Protein AF-A0A3M2DJB7-F1 (afdb_monomer_lite)

Secondary structure (DSSP, 8-state):
---------SSSGGGS-EEEEEEEEPPPPGGG--EEEEEEEE-GGGGGGHHHHHHHHHHHHHHHS--SEEEEGGGTTTS--SEEEEEEEEEEEEE-SSSS-EEEEEEEEEEEEEEETTT--EEEEEEEEEE--SS--TT--HHHHHHHHHHHHHHHHHHHTTTTSPP-PPP----PPP-S--S-TTHHHHHHHHHHHHHHHHHHHHHTT-HHHHHHHHHHHHHH---HHHHHHHHHHHHHTT-HHHHHHHHHHHHHS---HHHHHHHHHHHHHHHHHHHT-

pLDDT: mean 87.19, std 15.45, range [39.84, 98.69]

Sequence (281 aa):
MRHAMAAVAAAAAACQPSATVTQQSPIANLQTYRVALVRATAGADAQGWTAPLEAVVADRVARVCRFDAVLPAAQAGEAQADLIVDLSIQRLARGGDGVLQNPNKAVMDVLLVLSDGAGDDLVGQAWIRGESPAVFVAGAVPEEIAAGAVADSVARLLAASGCGLARVDPPPAEEEPPGGGTGAEDADSDAVARAEQLNDEGKRLFRAGDLEGAATAFAGAVAIVADPRYYFNLCFAYEALERYDDALAQCRAALDHNPSDRLRAKTQTRIDIIERKRAGK

Radius of gyration: 21.5 Å; chains: 1; bounding box: 53×48×86 Å

Structure (mmCIF, N/CA/C/O backbone):
data_AF-A0A3M2DJB7-F1
#
_entry.id   AF-A0A3M2DJB7-F1
#
loop_
_atom_site.group_PDB
_atom_site.id
_atom_site.type_symbol
_atom_site.label_atom_id
_atom_site.label_alt_id
_atom_site.label_comp_id
_atom_site.label_asym_id
_atom_site.label_entity_id
_atom_site.label_seq_id
_atom_site.pdbx_PDB_ins_code
_atom_site.Cartn_x
_atom_site.Cartn_y
_atom_site.Cartn_z
_atom_site.occupancy
_atom_site.B_iso_or_equiv
_atom_site.auth_seq_id
_atom_site.auth_comp_id
_atom_site.auth_asym_id
_atom_site.auth_atom_id
_atom_site.pdbx_PDB_model_num
ATOM 1 N N . MET A 1 1 ? -11.704 -28.082 52.543 1.00 45.59 1 MET A N 1
ATOM 2 C CA . MET A 1 1 ? -11.484 -26.657 52.202 1.00 45.59 1 MET A CA 1
ATOM 3 C C . MET A 1 1 ? -10.492 -26.591 51.053 1.00 45.59 1 MET A C 1
ATOM 5 O O . MET A 1 1 ? -9.507 -27.309 51.128 1.00 45.59 1 MET A O 1
ATOM 9 N N . ARG A 1 2 ? -10.739 -25.712 50.070 1.00 45.66 2 ARG A N 1
ATOM 10 C CA . ARG A 1 2 ? -9.996 -25.487 48.808 1.00 45.66 2 ARG A CA 1
ATOM 11 C C . ARG A 1 2 ? -10.448 -26.343 47.624 1.00 45.66 2 ARG A C 1
ATOM 13 O O . ARG A 1 2 ? -9.858 -27.374 47.372 1.00 45.66 2 ARG A O 1
ATOM 20 N N . HIS A 1 3 ? -11.452 -25.850 46.900 1.00 40.12 3 HIS A N 1
ATOM 21 C CA . HIS A 1 3 ? -11.513 -25.834 45.431 1.00 40.12 3 HIS A CA 1
ATOM 22 C C . HIS A 1 3 ? -12.670 -24.914 45.021 1.00 40.12 3 HIS A C 1
ATOM 24 O O . HIS A 1 3 ? -13.818 -25.281 45.232 1.00 40.12 3 HIS A O 1
ATOM 30 N N . ALA A 1 4 ? -12.358 -23.718 44.510 1.00 43.84 4 ALA A N 1
ATOM 31 C CA . ALA A 1 4 ? -13.198 -22.928 43.597 1.00 43.84 4 ALA A CA 1
ATOM 32 C C . ALA A 1 4 ? -12.545 -21.556 43.361 1.00 43.84 4 ALA A C 1
ATOM 34 O O . ALA A 1 4 ? -12.838 -20.594 44.060 1.00 43.84 4 ALA A O 1
ATOM 35 N N . MET A 1 5 ? -11.647 -21.468 42.382 1.00 46.81 5 MET A N 1
ATOM 36 C CA . MET A 1 5 ? -11.386 -20.220 41.662 1.00 46.81 5 MET A CA 1
ATOM 37 C C . MET A 1 5 ? -10.937 -20.591 40.253 1.00 46.81 5 MET A C 1
ATOM 39 O O . MET A 1 5 ? -9.770 -20.882 40.016 1.00 46.81 5 MET A O 1
ATOM 43 N N . ALA A 1 6 ? -11.890 -20.624 39.330 1.00 48.75 6 ALA A N 1
ATOM 44 C CA . ALA A 1 6 ? -11.626 -20.527 37.906 1.00 48.75 6 ALA A CA 1
ATOM 45 C C . ALA A 1 6 ? -12.866 -19.948 37.217 1.00 48.75 6 ALA A C 1
ATOM 47 O O . ALA A 1 6 ? -13.988 -20.285 37.585 1.00 48.75 6 ALA A O 1
ATOM 48 N N . ALA A 1 7 ? -12.604 -19.129 36.198 1.00 47.97 7 ALA A N 1
ATOM 49 C CA . ALA A 1 7 ? -13.529 -18.574 35.210 1.00 47.97 7 ALA A CA 1
ATOM 50 C C . ALA A 1 7 ? -14.281 -17.277 35.569 1.00 47.97 7 ALA A C 1
ATOM 52 O O . ALA A 1 7 ? -15.481 -17.302 35.802 1.00 47.97 7 ALA A O 1
ATOM 53 N N . VAL A 1 8 ? -13.594 -16.131 35.441 1.00 44.31 8 VAL A N 1
ATOM 54 C CA . VAL A 1 8 ? -14.156 -14.917 34.805 1.00 44.31 8 VAL A CA 1
ATOM 55 C C . VAL A 1 8 ? -13.018 -14.160 34.098 1.00 44.31 8 VAL A C 1
ATOM 57 O O . VAL A 1 8 ? -12.365 -13.321 34.707 1.00 44.31 8 VAL A O 1
ATOM 60 N N . ALA A 1 9 ? -12.730 -14.467 32.829 1.00 44.38 9 ALA A N 1
ATOM 61 C CA . ALA A 1 9 ? -11.781 -13.681 32.020 1.00 44.38 9 ALA A CA 1
ATOM 62 C C . ALA A 1 9 ? -12.001 -13.867 30.504 1.00 44.38 9 ALA A C 1
ATOM 64 O O . ALA A 1 9 ? -11.077 -14.235 29.788 1.00 44.38 9 ALA A O 1
ATOM 65 N N . ALA A 1 10 ? -13.225 -13.663 29.998 1.00 42.53 10 ALA A N 1
ATOM 66 C CA . ALA A 1 10 ? -13.497 -13.822 28.558 1.00 42.53 10 ALA A CA 1
ATOM 67 C C . ALA A 1 10 ? -14.468 -12.796 27.933 1.00 42.53 10 ALA A C 1
ATOM 69 O O . ALA A 1 10 ? -14.932 -13.013 26.822 1.00 42.53 10 ALA A O 1
ATOM 70 N N . ALA A 1 11 ? -14.768 -11.666 28.590 1.00 44.69 11 ALA A N 1
ATOM 71 C CA . ALA A 1 11 ? -15.736 -10.684 28.062 1.00 44.69 11 ALA A CA 1
ATOM 72 C C . ALA A 1 11 ? -15.146 -9.311 27.666 1.00 44.69 11 ALA A C 1
ATOM 74 O O . ALA A 1 11 ? -15.881 -8.455 27.187 1.00 44.69 11 ALA A O 1
ATOM 75 N N . ALA A 1 12 ? -13.839 -9.072 27.832 1.00 49.12 12 ALA A N 1
ATOM 76 C CA . ALA A 1 12 ? -13.245 -7.742 27.615 1.00 49.12 12 ALA A CA 1
ATOM 77 C C . ALA A 1 12 ? -12.748 -7.471 26.176 1.00 49.12 12 ALA A C 1
ATOM 79 O O . ALA A 1 12 ? -12.436 -6.330 25.847 1.00 49.12 12 ALA A O 1
ATOM 80 N N . ALA A 1 13 ? -12.684 -8.487 25.308 1.00 52.47 13 ALA A N 1
ATOM 81 C CA . ALA A 1 13 ? -12.094 -8.349 23.971 1.00 52.47 13 ALA A CA 1
ATOM 82 C C . ALA A 1 13 ? -12.990 -7.611 22.951 1.00 52.47 13 ALA A C 1
ATOM 84 O O . ALA A 1 13 ? -12.491 -7.140 21.938 1.00 52.47 13 ALA A O 1
ATOM 85 N N . ALA A 1 14 ? -14.294 -7.466 23.213 1.00 53.44 14 ALA A N 1
ATOM 86 C CA . ALA A 1 14 ? -15.238 -6.847 22.273 1.00 53.44 14 ALA A CA 1
ATOM 87 C C . ALA A 1 14 ? -15.323 -5.306 22.366 1.00 53.44 14 ALA A C 1
ATOM 89 O O . ALA A 1 14 ? -16.088 -4.689 21.626 1.00 53.44 14 ALA A O 1
ATOM 90 N N . CYS A 1 15 ? -14.574 -4.677 23.279 1.00 64.81 15 CYS A N 1
ATOM 91 C CA . CYS A 1 15 ? -14.738 -3.254 23.607 1.00 64.81 15 CYS A CA 1
ATOM 92 C C . CYS A 1 15 ? -13.617 -2.340 23.102 1.00 64.81 15 CYS A C 1
ATOM 94 O O . CYS A 1 15 ? -13.698 -1.131 23.314 1.00 64.81 15 CYS A O 1
ATOM 96 N N . GLN A 1 16 ? -12.569 -2.877 22.477 1.00 76.81 16 GLN A N 1
ATOM 97 C CA . GLN A 1 16 ? -11.442 -2.063 22.028 1.00 76.81 16 GLN A CA 1
ATOM 98 C C . GLN A 1 16 ? -11.509 -1.812 20.523 1.00 76.81 16 GLN A C 1
ATOM 100 O O . GLN A 1 16 ? -11.910 -2.711 19.780 1.00 76.81 16 GLN A O 1
ATOM 105 N N . PRO A 1 17 ? -11.122 -0.606 20.065 1.00 82.62 17 PRO A N 1
ATOM 106 C CA . PRO A 1 17 ? -10.858 -0.407 18.654 1.00 82.62 17 PRO A CA 1
ATOM 107 C C . PRO A 1 17 ? -9.825 -1.428 18.210 1.00 82.62 17 PRO A C 1
ATOM 109 O O . PRO A 1 17 ? -8.852 -1.705 18.917 1.00 82.62 17 PRO A O 1
ATOM 112 N N . SER A 1 18 ? -10.064 -2.012 17.052 1.00 88.38 18 SER A N 1
ATOM 113 C CA . SER A 1 18 ? -9.190 -3.040 16.522 1.00 88.38 18 SER A CA 1
ATOM 114 C C . SER A 1 18 ? -8.892 -2.734 15.076 1.00 88.38 18 SER A C 1
ATOM 116 O O . SER A 1 18 ? -9.659 -2.064 14.388 1.00 88.38 18 SER A O 1
ATOM 118 N N . ALA A 1 19 ? -7.745 -3.208 14.626 1.00 88.25 19 ALA A N 1
ATOM 119 C CA . ALA A 1 19 ? -7.449 -3.228 13.219 1.00 88.25 19 ALA A CA 1
ATOM 120 C C . ALA A 1 19 ? -6.826 -4.569 12.870 1.00 88.25 19 ALA A C 1
ATOM 122 O O . ALA A 1 19 ? -6.052 -5.137 13.645 1.00 88.25 19 ALA A O 1
ATOM 123 N N . THR A 1 20 ? -7.208 -5.080 11.710 1.00 92.00 20 THR A N 1
ATOM 124 C CA . THR A 1 20 ? -6.733 -6.352 11.179 1.00 92.00 20 THR A CA 1
ATOM 125 C C . THR A 1 20 ? -6.021 -6.097 9.864 1.00 92.00 20 THR A C 1
ATOM 127 O O . THR A 1 20 ? -6.484 -5.312 9.038 1.00 92.00 20 THR A O 1
ATOM 130 N N . VAL A 1 21 ? -4.866 -6.736 9.693 1.00 91.19 21 VAL A N 1
ATOM 131 C CA . VAL A 1 21 ? -4.118 -6.722 8.436 1.00 91.19 21 VAL A CA 1
ATOM 132 C C . VAL A 1 21 ? -4.448 -8.025 7.726 1.00 91.19 21 VAL A C 1
ATOM 134 O O . VAL A 1 21 ? -4.076 -9.093 8.208 1.00 91.19 21 VAL A O 1
ATOM 137 N N . THR A 1 22 ? -5.212 -7.953 6.640 1.00 83.81 22 THR A N 1
ATOM 138 C CA . THR A 1 22 ? -5.754 -9.145 5.963 1.00 83.81 22 THR A CA 1
ATOM 139 C C . THR A 1 22 ? -4.832 -9.664 4.869 1.00 83.81 22 THR A C 1
ATOM 141 O O . THR A 1 22 ? -4.761 -10.866 4.639 1.00 83.81 22 THR A O 1
ATOM 144 N N . GLN A 1 23 ? -4.075 -8.775 4.233 1.00 78.50 23 GLN A N 1
ATOM 145 C CA . GLN A 1 23 ? -3.100 -9.115 3.207 1.00 78.50 23 GLN A CA 1
ATOM 146 C C . GLN A 1 23 ? -1.925 -8.160 3.343 1.00 78.50 23 GLN A C 1
ATOM 148 O O . GLN A 1 23 ? -2.104 -6.949 3.376 1.00 78.50 23 GLN A O 1
ATOM 153 N N . GLN A 1 24 ? -0.716 -8.702 3.432 1.00 83.62 24 GLN A N 1
ATOM 154 C CA . GLN A 1 24 ? 0.503 -7.910 3.497 1.00 83.62 24 GLN A CA 1
ATOM 155 C C . GLN A 1 24 ? 1.504 -8.458 2.484 1.00 83.62 24 GLN A C 1
ATOM 157 O O . GLN A 1 24 ? 1.812 -9.654 2.443 1.00 83.62 24 GLN A O 1
ATOM 162 N N . SER A 1 25 ? 2.023 -7.568 1.653 1.00 78.12 25 SE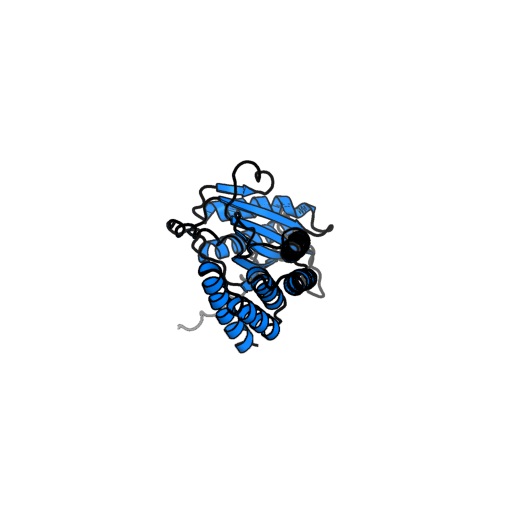R A N 1
ATOM 163 C CA . SER A 1 25 ? 3.271 -7.791 0.940 1.00 78.12 25 SER A CA 1
ATOM 164 C C . SER A 1 25 ? 4.398 -7.260 1.827 1.00 78.12 25 SER A C 1
ATOM 166 O O . SER A 1 25 ? 4.255 -6.177 2.395 1.00 78.12 25 SER A O 1
ATOM 168 N N . PRO A 1 26 ? 5.515 -7.992 1.979 1.00 73.56 26 PRO A N 1
ATOM 169 C CA . PRO A 1 26 ? 6.686 -7.496 2.683 1.00 73.56 26 PRO A CA 1
ATOM 170 C C . PRO A 1 26 ? 7.056 -6.102 2.215 1.00 73.56 26 PRO A C 1
ATOM 172 O O . PRO A 1 26 ? 7.083 -5.824 1.012 1.00 73.56 26 PRO A O 1
ATOM 175 N N . ILE A 1 27 ? 7.265 -5.259 3.213 1.00 76.94 27 ILE A N 1
ATOM 176 C CA . ILE A 1 27 ? 7.658 -3.872 3.084 1.00 76.94 27 ILE A CA 1
ATOM 177 C C . ILE A 1 27 ? 9.187 -3.864 3.071 1.00 76.94 27 ILE A C 1
ATOM 179 O O . ILE A 1 27 ? 9.815 -4.582 3.853 1.00 76.94 27 ILE A O 1
ATOM 183 N N . ALA A 1 28 ? 9.780 -3.103 2.152 1.00 76.44 28 ALA A N 1
ATOM 184 C CA . ALA A 1 28 ? 11.228 -2.938 2.088 1.00 76.44 28 ALA A CA 1
ATOM 185 C C . ALA A 1 28 ? 11.810 -2.435 3.423 1.00 76.44 28 ALA A C 1
ATOM 187 O O . ALA A 1 28 ? 11.109 -1.840 4.240 1.00 76.44 28 ALA A O 1
ATOM 188 N N . ASN A 1 29 ? 13.110 -2.655 3.637 1.00 84.25 29 ASN A N 1
ATOM 189 C CA . ASN A 1 29 ? 13.800 -2.096 4.796 1.00 84.25 29 ASN A CA 1
ATOM 190 C C . ASN A 1 29 ? 13.691 -0.564 4.776 1.00 84.25 29 ASN A C 1
ATOM 192 O O . ASN A 1 29 ? 14.186 0.081 3.855 1.00 84.25 29 ASN A O 1
ATOM 196 N N . LEU A 1 30 ? 13.061 0.009 5.802 1.00 90.94 30 LEU A N 1
ATOM 197 C CA . LEU A 1 30 ? 12.794 1.441 5.868 1.00 90.94 30 LEU A CA 1
ATOM 198 C C . LEU A 1 30 ? 13.945 2.260 6.481 1.00 90.94 30 LEU A C 1
ATOM 200 O O . LEU A 1 30 ? 13.840 3.480 6.567 1.00 90.94 30 LEU A O 1
ATOM 204 N N . GLN A 1 31 ? 15.048 1.624 6.897 1.00 90.12 31 GLN A N 1
ATOM 205 C CA . GLN A 1 31 ? 16.194 2.291 7.541 1.00 90.12 31 GLN A CA 1
ATOM 206 C C . GLN A 1 31 ? 16.958 3.265 6.633 1.00 90.12 31 GLN A C 1
ATOM 208 O O . GLN A 1 31 ? 17.719 4.086 7.146 1.00 90.12 31 GLN A O 1
ATOM 213 N N . THR A 1 32 ? 16.796 3.155 5.314 1.00 89.19 32 THR A N 1
ATOM 214 C CA . THR A 1 32 ? 17.488 3.989 4.318 1.00 89.19 32 THR A CA 1
ATOM 215 C C . THR A 1 32 ? 16.705 5.244 3.936 1.00 89.19 32 THR A C 1
ATOM 217 O O . THR A 1 32 ? 17.245 6.101 3.245 1.00 89.19 32 THR A O 1
ATOM 220 N N . TYR A 1 33 ? 15.444 5.353 4.363 1.00 92.44 33 TYR A N 1
ATOM 221 C CA . TYR A 1 33 ? 14.564 6.476 4.043 1.00 92.44 33 TYR A CA 1
ATOM 222 C C . TYR A 1 33 ? 14.627 7.549 5.128 1.00 92.44 33 TYR A C 1
ATOM 224 O O . TYR A 1 33 ? 14.803 7.256 6.316 1.00 92.44 33 TYR A O 1
ATOM 232 N N . ARG A 1 34 ? 14.477 8.808 4.724 1.00 93.31 34 ARG A N 1
ATOM 233 C CA . ARG A 1 34 ? 14.655 9.978 5.584 1.00 93.31 34 ARG A CA 1
ATOM 234 C C . ARG A 1 34 ? 13.391 10.803 5.714 1.00 93.31 34 ARG A C 1
ATOM 236 O O . ARG A 1 34 ? 13.128 11.287 6.810 1.00 93.31 34 ARG A O 1
ATOM 243 N N . VAL A 1 35 ? 12.633 10.982 4.641 1.00 95.38 35 VAL A N 1
ATOM 244 C CA . VAL A 1 35 ? 11.462 11.860 4.608 1.00 95.38 35 VAL A CA 1
ATOM 245 C C .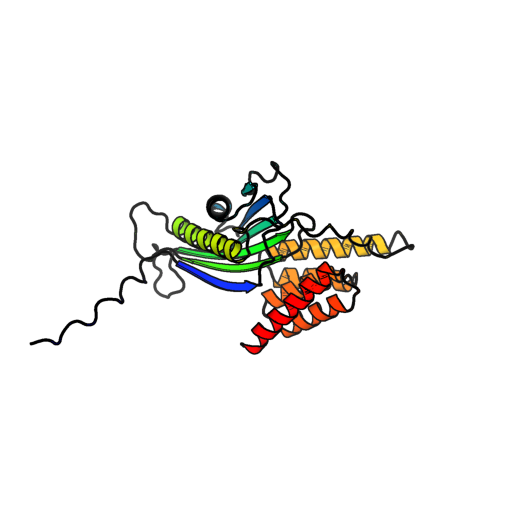 VAL A 1 35 ? 10.284 11.083 4.046 1.00 95.38 35 VAL A C 1
ATOM 247 O O . VAL A 1 35 ? 10.266 10.720 2.872 1.00 95.38 35 VAL A O 1
ATOM 250 N N . ALA A 1 36 ? 9.281 10.853 4.891 1.00 96.81 36 ALA A N 1
ATOM 251 C CA . ALA A 1 36 ? 8.064 10.159 4.497 1.00 96.81 36 ALA A CA 1
ATOM 252 C C . ALA A 1 36 ? 6.947 11.159 4.174 1.00 96.81 36 ALA A C 1
ATOM 254 O O . ALA A 1 36 ? 6.641 12.020 4.996 1.00 96.81 36 ALA A O 1
ATOM 255 N N . LEU A 1 37 ? 6.300 11.017 3.018 1.00 97.12 37 LEU A N 1
ATOM 256 C CA . LEU A 1 37 ? 5.080 11.741 2.664 1.00 97.12 37 LEU A CA 1
ATOM 257 C C . LEU A 1 37 ? 3.870 10.823 2.824 1.00 97.12 37 LEU A C 1
ATOM 259 O O . LEU A 1 37 ? 3.789 9.791 2.166 1.00 97.12 37 LEU A O 1
ATOM 263 N N . VAL A 1 38 ? 2.917 11.212 3.663 1.00 97.69 38 VAL A N 1
ATOM 264 C CA . VAL A 1 38 ? 1.650 10.507 3.867 1.00 97.69 38 VAL A CA 1
ATOM 265 C C . VAL A 1 38 ? 0.561 11.182 3.047 1.00 97.69 38 VAL A C 1
ATOM 267 O O . VAL A 1 38 ? 0.301 12.373 3.221 1.00 97.69 38 VAL A O 1
ATOM 270 N N . ARG A 1 39 ? -0.100 10.415 2.180 1.00 96.94 39 ARG A N 1
ATOM 271 C CA . ARG A 1 39 ? -1.229 10.883 1.368 1.00 96.94 39 ARG A CA 1
ATOM 272 C C . ARG A 1 39 ? -2.391 9.915 1.482 1.00 96.94 39 ARG A C 1
ATOM 274 O O . ARG A 1 39 ? -2.180 8.710 1.596 1.00 96.94 39 ARG A O 1
ATOM 281 N N . ALA A 1 40 ? -3.609 10.430 1.409 1.00 96.88 40 ALA A N 1
ATOM 282 C CA . ALA A 1 40 ? -4.812 9.630 1.368 1.00 96.88 40 ALA A CA 1
ATOM 283 C C . ALA A 1 40 ? -5.697 9.987 0.174 1.00 96.88 40 ALA A C 1
ATOM 285 O O . ALA A 1 40 ? -5.880 11.145 -0.195 1.00 96.88 40 ALA A O 1
ATOM 286 N N . THR A 1 41 ? -6.305 8.960 -0.402 1.00 95.75 41 THR A N 1
ATOM 287 C CA . THR A 1 41 ? -7.324 9.058 -1.445 1.00 95.75 41 THR A CA 1
ATOM 288 C C . THR A 1 41 ? -8.562 8.294 -1.005 1.00 95.75 41 THR A C 1
ATOM 290 O O . THR A 1 41 ? -8.491 7.400 -0.161 1.00 95.75 41 THR A O 1
ATOM 293 N N . ALA A 1 42 ? -9.716 8.665 -1.544 1.00 95.00 42 ALA A N 1
ATOM 294 C CA . ALA A 1 42 ? -10.980 8.032 -1.215 1.00 95.00 42 ALA A CA 1
ATOM 295 C C . ALA A 1 42 ? -11.961 8.157 -2.383 1.00 95.00 42 ALA A C 1
ATOM 297 O O . ALA A 1 42 ? -11.848 9.063 -3.209 1.00 95.00 42 ALA A O 1
ATOM 298 N N . GLY A 1 43 ? -12.951 7.265 -2.421 1.00 88.69 43 GLY A N 1
ATOM 299 C CA . GLY A 1 43 ? -14.160 7.487 -3.212 1.00 88.69 43 GLY A CA 1
ATOM 300 C C . GLY A 1 43 ? -15.011 8.630 -2.642 1.00 88.69 43 GLY A C 1
ATOM 301 O O . GLY A 1 43 ? -14.796 9.085 -1.516 1.00 88.69 43 GLY A O 1
ATOM 302 N N . ALA A 1 44 ? -16.020 9.064 -3.403 1.00 86.44 44 ALA A N 1
ATOM 303 C CA . ALA A 1 44 ? -16.863 10.216 -3.060 1.00 86.44 44 ALA A CA 1
ATOM 304 C C . ALA A 1 44 ? -17.450 10.151 -1.635 1.00 86.44 44 ALA A C 1
ATOM 306 O O . ALA A 1 44 ? -17.428 11.150 -0.916 1.00 86.44 44 ALA A O 1
ATOM 307 N N . ASP A 1 45 ? -17.889 8.969 -1.197 1.00 86.44 45 ASP A N 1
ATOM 308 C CA . ASP A 1 45 ? -18.543 8.767 0.103 1.00 86.44 45 ASP A CA 1
ATOM 309 C C . ASP A 1 45 ? -17.588 8.876 1.306 1.00 86.44 45 ASP A C 1
ATOM 311 O O . ASP A 1 45 ? -18.028 9.069 2.440 1.00 86.44 45 ASP A O 1
ATOM 315 N N . ALA A 1 46 ? -16.276 8.784 1.075 1.00 93.56 46 ALA A N 1
ATOM 316 C CA . ALA A 1 46 ? -15.245 8.857 2.109 1.00 93.56 46 ALA A CA 1
ATOM 317 C C . ALA A 1 46 ? -14.283 10.043 1.918 1.00 93.56 46 ALA A C 1
ATOM 319 O O . ALA A 1 46 ? -13.311 10.172 2.663 1.00 93.56 46 ALA A O 1
ATOM 320 N N . GLN A 1 47 ? -14.561 10.952 0.976 1.00 92.19 47 GLN A N 1
ATOM 321 C CA . GLN A 1 47 ? -13.678 12.079 0.654 1.00 92.19 47 GLN A CA 1
ATOM 322 C C . GLN A 1 47 ? -13.395 12.989 1.861 1.00 92.19 47 GLN A C 1
ATOM 324 O O . GLN A 1 47 ? -12.298 13.523 1.987 1.00 92.19 47 GLN A O 1
ATOM 329 N N . GLY A 1 48 ? -14.354 13.133 2.782 1.00 96.31 48 GLY A N 1
ATOM 330 C CA . GLY A 1 48 ? -14.172 13.909 4.016 1.00 96.31 48 GLY A CA 1
ATOM 331 C C . GLY A 1 48 ? -13.152 13.319 5.000 1.00 96.31 48 GLY A C 1
ATOM 332 O O . GLY A 1 48 ? -12.781 13.996 5.955 1.00 96.31 48 GLY A O 1
ATOM 333 N N . TRP A 1 49 ? -12.692 12.084 4.776 1.00 96.75 49 TRP A N 1
ATOM 334 C CA . TRP A 1 49 ? -11.791 11.353 5.671 1.00 96.75 49 TRP A CA 1
ATOM 335 C C . TRP A 1 49 ? -10.339 11.297 5.211 1.00 96.75 49 TRP A C 1
ATOM 337 O O . TRP A 1 49 ? -9.501 10.829 5.980 1.00 96.75 49 TRP A O 1
ATOM 347 N N . THR A 1 50 ? -10.006 11.808 4.024 1.00 96.69 50 THR A N 1
ATOM 348 C CA . THR A 1 50 ? -8.624 11.790 3.522 1.00 96.69 50 THR A CA 1
ATOM 349 C C . THR A 1 50 ? -7.689 12.594 4.427 1.00 96.69 50 THR A C 1
ATOM 351 O O . THR A 1 50 ? -6.785 12.024 5.030 1.00 96.69 50 THR A O 1
ATOM 354 N N . ALA A 1 51 ? -7.955 13.888 4.620 1.00 96.69 51 ALA A N 1
ATOM 355 C CA . ALA A 1 51 ? -7.113 14.752 5.449 1.00 96.69 51 ALA A CA 1
ATOM 356 C C . ALA A 1 51 ? -7.063 14.330 6.937 1.00 96.69 51 ALA A C 1
ATOM 358 O O . ALA A 1 51 ? -5.966 14.299 7.502 1.00 96.69 51 ALA A O 1
ATOM 359 N N . PRO A 1 52 ? -8.183 13.949 7.596 1.00 97.25 52 PRO A N 1
ATOM 360 C CA . PRO A 1 52 ? -8.125 13.386 8.945 1.00 97.25 52 PRO A CA 1
ATOM 361 C C . PRO A 1 52 ? -7.249 12.134 9.046 1.00 97.25 52 PRO A C 1
ATOM 363 O O . PRO A 1 52 ? -6.453 12.029 9.981 1.00 97.25 52 PRO A O 1
ATOM 366 N N . LEU A 1 53 ? -7.365 11.204 8.087 1.00 97.88 53 LEU A N 1
ATOM 367 C CA . LEU A 1 53 ? -6.572 9.977 8.071 1.00 97.88 53 LEU A CA 1
ATOM 368 C C . LEU A 1 53 ? -5.080 10.272 7.851 1.00 97.88 53 LEU A C 1
ATOM 370 O O . LEU A 1 53 ? -4.247 9.738 8.580 1.00 97.88 53 LEU A O 1
ATOM 374 N N . GLU A 1 54 ? -4.739 11.150 6.903 1.00 97.69 54 GLU A N 1
ATOM 375 C CA . GLU A 1 54 ? -3.358 11.597 6.671 1.00 97.69 54 GLU A CA 1
ATOM 376 C C . GLU A 1 54 ? -2.728 12.153 7.944 1.00 97.69 54 GLU A C 1
ATOM 378 O O . GLU A 1 54 ? -1.634 11.738 8.324 1.00 97.69 54 GLU A O 1
ATOM 383 N N . ALA A 1 55 ? -3.432 13.063 8.622 1.00 97.06 55 ALA A N 1
ATOM 384 C CA . ALA A 1 55 ? -2.927 13.726 9.813 1.00 97.06 55 ALA A CA 1
ATOM 385 C C . ALA A 1 55 ? -2.653 12.727 10.945 1.00 97.06 55 ALA A C 1
ATOM 387 O O . ALA A 1 55 ? -1.568 12.739 11.530 1.00 97.06 55 ALA A O 1
ATOM 388 N N . VAL A 1 56 ? -3.604 11.829 11.239 1.00 97.88 56 VAL A N 1
ATOM 389 C CA . VAL A 1 56 ? -3.427 10.848 12.321 1.00 97.88 56 VAL A CA 1
ATOM 390 C C . VAL A 1 56 ? -2.361 9.804 11.978 1.00 97.88 56 VAL A C 1
ATOM 392 O O . VAL A 1 56 ? -1.598 9.404 12.860 1.00 97.88 56 VAL A O 1
ATOM 395 N N . VAL A 1 57 ? -2.243 9.390 10.711 1.00 98.38 57 VAL A N 1
ATOM 396 C CA . VAL A 1 57 ? -1.186 8.468 10.274 1.00 98.38 57 VAL A CA 1
ATOM 397 C C . VAL A 1 57 ? 0.179 9.138 10.359 1.00 98.38 57 VAL A C 1
ATOM 399 O O . VAL A 1 57 ? 1.069 8.574 10.991 1.00 98.38 57 VAL A O 1
ATOM 402 N N . ALA A 1 58 ? 0.344 10.342 9.805 1.00 98.12 58 ALA A N 1
ATOM 403 C CA . ALA A 1 58 ? 1.599 11.089 9.870 1.00 98.12 58 ALA A CA 1
ATOM 404 C C . ALA A 1 58 ? 2.071 11.263 11.322 1.00 98.12 58 ALA A C 1
ATOM 406 O O . ALA A 1 58 ? 3.212 10.943 11.653 1.00 98.12 58 ALA A O 1
ATOM 407 N N . ASP A 1 59 ? 1.165 11.651 12.218 1.00 97.81 59 ASP A N 1
ATOM 408 C CA . ASP A 1 59 ? 1.433 11.816 13.647 1.00 97.81 59 ASP A CA 1
ATOM 409 C C . ASP A 1 59 ? 1.826 10.490 14.343 1.00 97.81 59 ASP A C 1
ATOM 411 O O . ASP A 1 59 ? 2.730 10.441 15.182 1.00 97.81 59 ASP A O 1
ATOM 415 N N . ARG A 1 60 ? 1.177 9.360 14.025 1.00 98.00 60 ARG A N 1
ATOM 416 C CA . ARG A 1 60 ? 1.540 8.028 14.565 1.00 98.00 60 ARG A CA 1
ATOM 417 C C . ARG A 1 60 ? 2.879 7.534 14.025 1.00 98.00 60 ARG A C 1
ATOM 419 O O . ARG A 1 60 ? 3.685 7.042 14.813 1.00 98.00 60 ARG A O 1
ATOM 426 N N . VAL A 1 61 ? 3.144 7.719 12.738 1.00 97.81 61 VAL A N 1
ATOM 427 C CA . VAL A 1 61 ? 4.414 7.347 12.105 1.00 97.81 61 VAL A CA 1
ATOM 428 C C . VAL A 1 61 ? 5.564 8.183 12.668 1.00 97.81 61 VAL A C 1
ATOM 430 O O . VAL A 1 61 ? 6.573 7.607 13.068 1.00 97.81 61 VAL A O 1
ATOM 433 N N . ALA A 1 62 ? 5.396 9.500 12.813 1.00 97.25 62 ALA A N 1
ATOM 434 C CA . ALA A 1 62 ? 6.409 10.397 13.378 1.00 97.25 62 ALA A CA 1
ATOM 435 C C . ALA A 1 62 ? 6.820 10.034 14.817 1.00 97.25 62 ALA A C 1
ATOM 437 O O . ALA A 1 62 ? 7.955 10.273 15.219 1.00 97.25 62 ALA A O 1
ATOM 438 N N . ARG A 1 63 ? 5.918 9.435 15.606 1.00 97.25 63 ARG A N 1
ATOM 439 C CA . ARG A 1 63 ? 6.233 8.979 16.972 1.00 97.25 63 ARG A CA 1
ATOM 440 C C . ARG A 1 63 ? 7.017 7.674 17.037 1.00 97.25 63 ARG A C 1
ATOM 442 O O . ARG A 1 63 ? 7.687 7.433 18.038 1.00 97.25 63 ARG A O 1
ATOM 449 N N . VAL A 1 64 ? 6.863 6.801 16.044 1.00 96.81 64 VAL A N 1
ATOM 450 C CA . VAL A 1 64 ? 7.399 5.431 16.091 1.00 96.81 64 VAL A CA 1
ATOM 451 C C . VAL A 1 64 ? 8.631 5.272 15.196 1.00 96.81 64 VAL A C 1
ATOM 453 O O . VAL A 1 64 ? 9.539 4.509 15.526 1.00 96.81 64 VAL A O 1
ATOM 456 N N . CYS A 1 65 ? 8.685 6.000 14.084 1.00 96.12 65 CYS A N 1
ATOM 457 C CA . CYS A 1 65 ? 9.786 5.977 13.130 1.00 96.12 65 CYS A CA 1
ATOM 458 C C . CYS A 1 65 ? 10.810 7.088 13.408 1.00 96.12 65 CYS A C 1
ATOM 460 O O . CYS A 1 65 ? 10.4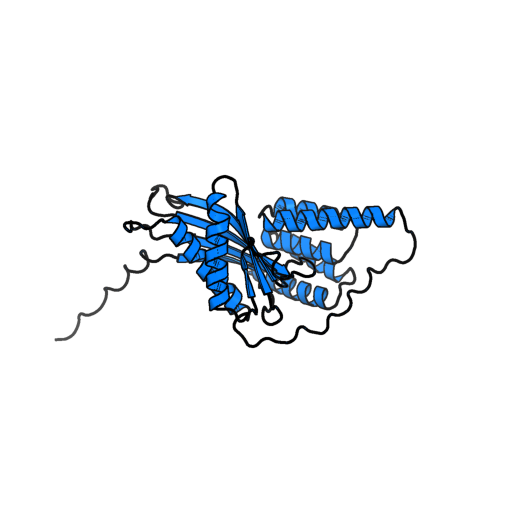94 8.118 13.995 1.00 96.12 65 CYS A O 1
ATOM 462 N N . ARG A 1 66 ? 12.050 6.893 12.946 1.00 95.81 66 ARG A N 1
ATOM 463 C CA . ARG A 1 66 ? 13.174 7.840 13.068 1.00 95.81 66 ARG A CA 1
ATOM 464 C C . ARG A 1 66 ? 13.446 8.619 11.777 1.00 95.81 66 ARG A C 1
ATOM 466 O O . ARG A 1 66 ? 14.601 8.916 11.465 1.00 95.81 66 ARG A O 1
ATOM 473 N N . PHE A 1 67 ? 12.394 8.915 11.021 1.00 95.00 67 PHE A N 1
ATOM 474 C CA . PHE A 1 67 ? 12.486 9.793 9.857 1.00 95.00 67 PHE A CA 1
ATOM 475 C C . PHE A 1 67 ? 12.911 11.204 10.290 1.00 95.00 67 PHE A C 1
ATOM 477 O O . PHE A 1 67 ? 12.582 11.645 11.390 1.00 95.00 67 PHE A O 1
ATOM 484 N N . ASP A 1 68 ? 13.643 11.906 9.426 1.00 95.12 68 ASP A N 1
ATOM 485 C CA . ASP A 1 68 ? 13.965 13.323 9.617 1.00 95.12 68 ASP A CA 1
ATOM 486 C C . ASP A 1 68 ? 12.685 14.173 9.568 1.00 95.12 68 ASP A C 1
ATOM 488 O O . ASP A 1 68 ? 12.558 15.141 10.315 1.00 95.12 68 ASP A O 1
ATOM 492 N N . ALA A 1 69 ? 11.729 13.785 8.716 1.00 95.88 69 ALA A N 1
ATOM 493 C CA . ALA A 1 69 ? 10.407 14.393 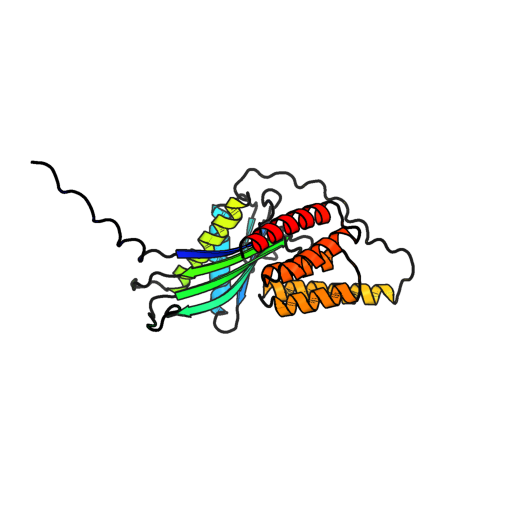8.636 1.00 95.88 69 ALA A CA 1
ATOM 494 C C . ALA A 1 69 ? 9.336 13.381 8.194 1.00 95.88 69 ALA A C 1
ATOM 496 O O . ALA A 1 69 ? 9.601 12.462 7.416 1.00 95.88 69 ALA A O 1
ATOM 497 N N . VAL A 1 70 ? 8.110 13.582 8.680 1.00 97.12 70 VAL A N 1
ATOM 498 C CA . VAL A 1 70 ? 6.901 12.897 8.206 1.00 97.12 70 VAL A CA 1
ATOM 499 C C . VAL A 1 70 ? 5.890 13.972 7.849 1.00 97.12 70 VAL A C 1
ATOM 501 O O . VAL A 1 70 ? 5.401 14.679 8.727 1.00 97.12 70 VAL A O 1
ATOM 504 N N . LEU A 1 71 ? 5.620 14.115 6.559 1.00 95.56 71 LEU A N 1
ATOM 505 C CA . LEU A 1 71 ? 4.827 15.198 5.999 1.00 95.56 71 LEU A CA 1
ATOM 506 C C . LEU A 1 71 ? 3.440 14.661 5.617 1.00 95.56 71 LEU A C 1
ATOM 508 O O . LEU A 1 71 ? 3.368 13.631 4.949 1.00 95.56 71 LEU A O 1
ATOM 512 N N . PRO A 1 72 ? 2.330 15.310 6.000 1.00 95.06 72 PRO A N 1
ATOM 513 C CA . PRO A 1 72 ? 1.037 15.078 5.366 1.00 95.06 72 PRO A CA 1
ATOM 514 C C . PRO A 1 72 ? 1.020 15.668 3.945 1.00 95.06 72 PRO A C 1
ATOM 516 O O . PRO A 1 72 ? 1.840 16.526 3.609 1.00 95.06 72 PRO A O 1
ATOM 519 N N . ALA A 1 73 ? 0.048 15.276 3.116 1.00 91.06 73 ALA A N 1
ATOM 520 C CA . ALA A 1 73 ? -0.045 15.708 1.717 1.00 91.06 73 ALA A CA 1
ATOM 521 C C . ALA A 1 73 ? -0.068 17.237 1.550 1.00 91.06 73 ALA A C 1
ATOM 523 O O . ALA A 1 73 ? 0.524 17.771 0.612 1.00 91.06 73 ALA A O 1
ATOM 524 N N . ALA A 1 74 ? -0.683 17.952 2.496 1.00 89.94 74 ALA A N 1
ATOM 525 C CA . ALA A 1 74 ? -0.716 19.415 2.525 1.00 89.94 74 ALA A CA 1
ATOM 526 C C . ALA A 1 74 ? 0.680 20.075 2.582 1.00 89.94 74 ALA A C 1
ATOM 528 O O . ALA A 1 74 ? 0.805 21.250 2.249 1.00 89.94 74 ALA A O 1
ATOM 529 N N . GLN A 1 75 ? 1.714 19.329 2.985 1.00 90.25 75 GLN A N 1
ATOM 530 C CA . GLN A 1 75 ? 3.099 19.787 3.146 1.00 90.25 75 GLN A CA 1
ATOM 531 C C . GLN A 1 75 ? 4.052 19.172 2.108 1.00 90.25 75 GLN A C 1
ATOM 533 O O . GLN A 1 75 ? 5.267 19.293 2.236 1.00 90.25 75 GLN A O 1
ATOM 538 N N . ALA A 1 76 ? 3.538 18.531 1.051 1.00 86.19 76 ALA A N 1
ATOM 539 C CA . ALA A 1 76 ? 4.363 17.845 0.048 1.00 86.19 76 ALA A CA 1
ATOM 540 C C . ALA A 1 76 ? 5.408 18.745 -0.650 1.00 86.19 76 ALA A C 1
ATOM 542 O O . ALA A 1 76 ? 6.376 18.237 -1.204 1.00 86.19 76 ALA A O 1
ATOM 543 N N . GLY A 1 77 ? 5.222 20.071 -0.636 1.00 85.38 77 GLY A N 1
ATOM 544 C CA . GLY A 1 77 ? 6.170 21.040 -1.199 1.00 85.38 77 GLY A CA 1
ATOM 545 C C . GLY A 1 77 ? 7.283 21.498 -0.248 1.00 85.38 77 GLY A C 1
ATOM 546 O O . GLY A 1 77 ? 8.150 22.255 -0.675 1.00 85.38 77 GLY A O 1
ATOM 547 N N . GLU A 1 78 ? 7.266 21.090 1.025 1.00 84.94 78 GLU A N 1
ATOM 548 C CA . GLU A 1 78 ? 8.231 21.559 2.034 1.00 84.94 78 GLU A CA 1
ATOM 549 C C . GLU A 1 78 ? 9.569 20.810 1.978 1.00 84.94 78 GLU A C 1
ATOM 551 O O . GLU A 1 78 ? 10.616 21.387 2.278 1.00 84.94 78 GLU A O 1
ATOM 556 N N . ALA A 1 79 ? 9.554 19.540 1.569 1.00 86.94 79 ALA A N 1
ATOM 557 C CA . ALA A 1 79 ? 10.753 18.747 1.333 1.00 86.94 79 ALA A CA 1
ATOM 558 C C . ALA A 1 79 ? 10.492 17.655 0.290 1.00 86.94 79 ALA A C 1
ATOM 560 O O . ALA A 1 79 ? 9.372 17.167 0.144 1.00 86.94 79 ALA A O 1
ATOM 561 N N . GLN A 1 80 ? 11.550 17.229 -0.398 1.00 88.94 80 GLN A N 1
ATOM 562 C CA . GLN A 1 80 ? 11.487 16.062 -1.269 1.00 88.94 80 GLN A CA 1
ATOM 563 C C . GLN A 1 80 ? 11.409 14.798 -0.406 1.00 88.94 80 GLN A C 1
ATOM 565 O O . GLN A 1 80 ? 12.367 14.448 0.284 1.00 88.94 80 GLN A O 1
ATOM 570 N N . ALA A 1 81 ? 10.255 14.136 -0.429 1.00 92.75 81 ALA A N 1
ATOM 571 C CA . ALA A 1 81 ? 10.082 12.851 0.228 1.00 92.75 81 ALA A CA 1
ATOM 572 C C . ALA A 1 81 ? 10.809 11.751 -0.546 1.00 92.75 81 ALA A C 1
ATOM 574 O O . ALA A 1 81 ? 10.737 11.705 -1.771 1.00 92.75 81 ALA A O 1
ATOM 575 N N . ASP A 1 82 ? 11.492 10.864 0.174 1.00 92.88 82 ASP A N 1
ATOM 576 C CA . ASP A 1 82 ? 12.132 9.674 -0.388 1.00 92.88 82 ASP A CA 1
ATOM 577 C C . ASP A 1 82 ? 11.316 8.400 -0.127 1.00 92.88 82 ASP A C 1
ATOM 579 O O . ASP A 1 82 ? 11.551 7.386 -0.782 1.00 92.88 82 ASP A O 1
ATOM 583 N N . LEU A 1 83 ? 10.313 8.459 0.755 1.00 94.81 83 LEU A N 1
ATOM 584 C CA . LEU A 1 83 ? 9.288 7.437 0.953 1.00 94.81 83 LEU A CA 1
ATOM 585 C C . LEU A 1 83 ? 7.899 8.053 0.783 1.00 94.81 83 LEU A C 1
ATOM 587 O O . LEU A 1 83 ? 7.573 9.058 1.412 1.00 94.81 83 LEU A O 1
ATOM 591 N N . ILE A 1 84 ? 7.044 7.406 0.003 1.00 95.75 84 ILE A N 1
ATOM 592 C CA . ILE A 1 84 ? 5.638 7.775 -0.139 1.00 95.75 84 ILE A CA 1
ATOM 593 C C . ILE A 1 84 ? 4.780 6.697 0.524 1.00 95.75 84 ILE A C 1
ATOM 595 O O . ILE A 1 84 ? 4.923 5.508 0.239 1.00 95.75 84 ILE A O 1
ATOM 599 N N . VAL A 1 85 ? 3.892 7.128 1.418 1.00 97.06 85 VAL A N 1
ATOM 600 C CA . VAL A 1 85 ? 2.916 6.321 2.153 1.00 97.06 85 VAL A CA 1
ATOM 601 C C . VAL A 1 85 ? 1.527 6.696 1.640 1.00 97.06 85 VAL A C 1
ATOM 603 O O . VAL A 1 85 ? 0.905 7.638 2.133 1.00 97.06 85 VAL A O 1
ATOM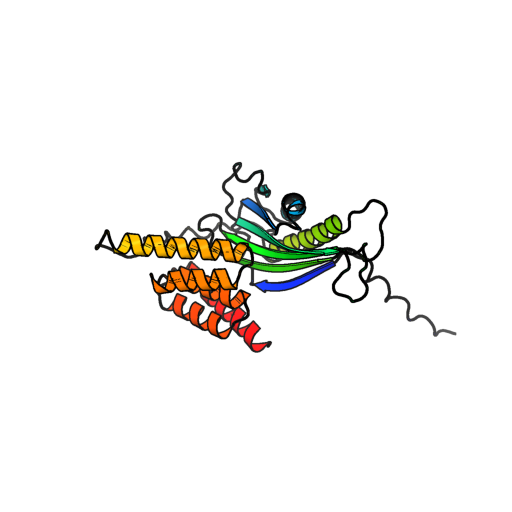 606 N N . ASP A 1 86 ? 1.052 5.974 0.630 1.00 96.88 86 ASP A N 1
ATOM 607 C CA . ASP A 1 86 ? -0.267 6.183 0.041 1.00 96.88 86 ASP A CA 1
ATOM 608 C C . ASP A 1 86 ? -1.316 5.316 0.742 1.00 96.88 86 ASP A C 1
ATOM 610 O O . ASP A 1 86 ? -1.145 4.111 0.930 1.00 96.88 86 ASP A O 1
ATOM 614 N N . LEU A 1 87 ? -2.422 5.943 1.128 1.00 97.88 87 LEU A N 1
ATOM 615 C CA . LEU A 1 87 ? -3.556 5.319 1.793 1.00 97.88 87 LEU A CA 1
ATOM 616 C C . LEU A 1 87 ? -4.782 5.483 0.902 1.00 97.88 87 LEU A C 1
ATOM 618 O O . LEU A 1 87 ? -5.232 6.596 0.656 1.00 97.88 87 LEU A O 1
ATOM 622 N N . SER A 1 88 ? -5.362 4.397 0.424 1.00 96.88 88 SER A N 1
ATOM 623 C CA . SER A 1 88 ? -6.611 4.459 -0.328 1.00 96.88 88 SER A CA 1
ATOM 624 C C . SER A 1 88 ? -7.750 3.916 0.516 1.00 96.88 88 SER A C 1
ATOM 626 O O . SER A 1 88 ? -7.736 2.745 0.890 1.00 96.88 88 SER A O 1
ATOM 628 N N . ILE A 1 89 ? -8.723 4.766 0.848 1.00 97.19 89 ILE A N 1
ATOM 629 C CA . ILE A 1 89 ? -9.929 4.369 1.577 1.00 97.19 89 ILE A CA 1
ATOM 630 C C . ILE A 1 89 ? -10.862 3.672 0.591 1.00 97.19 89 ILE A C 1
ATOM 632 O O . ILE A 1 89 ? -11.529 4.307 -0.226 1.00 97.19 89 ILE A O 1
ATOM 636 N N . GLN A 1 90 ? -10.900 2.351 0.697 1.00 95.19 90 GLN A N 1
ATOM 637 C CA . GLN A 1 90 ? -11.648 1.457 -0.184 1.00 95.19 90 GLN A CA 1
ATOM 638 C C . GLN A 1 90 ? -13.090 1.303 0.288 1.00 95.19 90 GLN A C 1
ATOM 640 O O . GLN A 1 90 ? -14.013 1.145 -0.509 1.00 95.19 90 GLN A O 1
ATOM 645 N N . ARG A 1 91 ? -13.298 1.391 1.605 1.00 94.69 91 ARG A N 1
ATOM 646 C CA . ARG A 1 91 ? -14.627 1.390 2.208 1.00 94.69 91 ARG A CA 1
ATOM 647 C C . ARG A 1 91 ? -14.634 2.197 3.490 1.00 94.69 91 ARG A C 1
ATOM 649 O O . ARG A 1 91 ? -13.745 2.053 4.324 1.00 94.69 91 ARG A O 1
ATOM 656 N N . LEU A 1 92 ? -15.698 2.965 3.679 1.00 95.19 92 LEU A N 1
ATOM 657 C CA . LEU A 1 92 ? -16.057 3.539 4.964 1.00 95.19 92 LEU A CA 1
ATOM 658 C C . LEU A 1 92 ? -17.552 3.334 5.184 1.00 95.19 92 LEU A C 1
ATOM 660 O O . LEU A 1 92 ? -18.364 3.803 4.392 1.00 95.19 92 LEU A O 1
ATOM 664 N N . ALA A 1 93 ? -17.916 2.613 6.238 1.00 94.12 93 ALA A N 1
ATOM 665 C CA . ALA A 1 93 ? -19.310 2.289 6.511 1.00 94.12 93 ALA A CA 1
ATOM 666 C C . ALA A 1 93 ? -19.611 2.284 8.008 1.00 94.12 93 ALA A C 1
ATOM 668 O O . ALA A 1 93 ? -18.770 1.909 8.829 1.00 94.12 93 ALA A O 1
ATOM 669 N N . ARG A 1 94 ? -20.853 2.638 8.355 1.00 92.81 94 ARG A N 1
ATOM 670 C CA . ARG A 1 94 ? -21.431 2.365 9.675 1.00 92.81 94 ARG A CA 1
ATOM 671 C C . ARG A 1 94 ? -22.141 1.021 9.672 1.00 92.81 94 ARG A C 1
ATOM 673 O O . ARG A 1 94 ? -22.603 0.576 8.631 1.00 92.81 94 ARG A O 1
ATOM 680 N N . GLY A 1 95 ? -22.267 0.404 10.842 1.00 84.88 95 GLY A N 1
ATOM 681 C CA . GLY A 1 95 ? -23.117 -0.769 11.029 1.00 84.88 95 GLY A CA 1
ATOM 682 C C . GLY A 1 95 ? -22.408 -2.119 11.060 1.00 84.88 95 GLY A C 1
ATOM 683 O O . GLY A 1 95 ? -22.919 -3.039 11.700 1.00 84.88 95 GLY A O 1
ATOM 684 N N . GLY A 1 96 ? -21.209 -2.216 10.478 1.00 79.62 96 GLY A N 1
ATOM 685 C CA . GLY A 1 96 ? -20.473 -3.474 10.311 1.00 79.62 96 GLY A CA 1
ATOM 686 C C . GLY A 1 96 ? -21.047 -4.378 9.208 1.00 79.62 96 GLY A C 1
ATOM 687 O O . GLY A 1 96 ? -22.015 -4.029 8.539 1.00 79.62 96 GLY A O 1
ATOM 688 N N . ASP A 1 97 ? -20.459 -5.566 9.039 1.00 78.56 97 ASP A N 1
ATOM 689 C CA . ASP A 1 97 ? -20.771 -6.490 7.926 1.00 78.56 97 ASP A CA 1
ATOM 690 C C . ASP A 1 97 ? -21.962 -7.434 8.202 1.00 78.56 97 ASP A C 1
ATOM 692 O O . ASP A 1 97 ? -22.243 -8.348 7.428 1.00 78.56 97 ASP A O 1
ATOM 696 N N . GLY A 1 98 ? -22.651 -7.255 9.333 1.00 79.94 98 GLY A N 1
ATOM 697 C CA . GLY A 1 98 ? -23.719 -8.144 9.795 1.00 79.94 98 GLY A CA 1
ATOM 698 C C . GLY A 1 98 ? -25.129 -7.709 9.385 1.00 79.94 98 GLY A C 1
ATOM 699 O O . GLY A 1 98 ? -25.384 -6.555 9.048 1.00 79.94 98 GLY A O 1
ATOM 700 N N . VAL A 1 99 ? -26.087 -8.637 9.508 1.00 80.00 99 VAL A N 1
ATOM 701 C CA . VAL A 1 99 ? -27.528 -8.376 9.287 1.00 80.00 99 VAL A CA 1
ATOM 702 C C . VAL A 1 99 ? -28.062 -7.300 10.244 1.00 80.00 99 VAL A C 1
ATOM 704 O O . VAL A 1 99 ? -28.954 -6.531 9.893 1.00 80.00 99 VAL A O 1
ATOM 707 N N . LEU A 1 100 ? -27.501 -7.227 11.453 1.00 80.69 100 LEU A N 1
ATOM 708 C CA . LEU A 1 100 ? -27.810 -6.187 12.427 1.00 80.69 100 LEU A CA 1
ATOM 709 C C . LEU A 1 100 ? -26.803 -5.048 12.294 1.00 80.69 100 LEU A C 1
ATOM 711 O O . LEU A 1 100 ? -25.653 -5.168 12.712 1.00 80.69 100 LEU A O 1
ATOM 715 N N . GLN A 1 101 ? -27.266 -3.941 11.727 1.00 87.50 101 GLN A N 1
ATOM 716 C CA . GLN A 1 101 ? -26.475 -2.731 11.563 1.00 87.50 101 GLN A CA 1
ATOM 717 C C . GLN A 1 101 ? -26.412 -1.974 12.896 1.00 87.50 101 GLN A C 1
ATOM 719 O O . GLN A 1 101 ? -27.434 -1.539 13.427 1.00 87.50 101 GLN A O 1
ATOM 724 N N . ASN A 1 102 ? -25.209 -1.812 13.447 1.00 88.38 102 ASN A N 1
ATOM 725 C CA . ASN A 1 102 ? -24.971 -0.966 14.616 1.00 88.38 102 ASN A CA 1
ATOM 726 C C . ASN A 1 102 ? -24.446 0.428 14.213 1.00 88.38 102 ASN A C 1
ATOM 728 O O . ASN A 1 102 ? -23.268 0.548 13.872 1.00 88.38 102 ASN A O 1
ATOM 732 N N . PRO A 1 103 ? -25.246 1.505 14.322 1.00 89.81 103 PRO A N 1
ATOM 733 C CA . PRO A 1 103 ? -24.833 2.843 13.890 1.00 89.81 103 PRO A CA 1
ATOM 734 C C . PRO A 1 103 ? -23.654 3.422 14.690 1.00 89.81 103 PRO A C 1
ATOM 736 O O . PRO A 1 103 ? -23.056 4.406 14.257 1.00 89.81 103 PRO A O 1
ATOM 739 N N . ASN A 1 104 ? -23.309 2.826 15.836 1.00 91.44 104 ASN A N 1
ATOM 740 C CA . ASN A 1 104 ? -22.158 3.215 16.652 1.00 91.44 104 ASN A CA 1
ATOM 741 C C . ASN A 1 104 ? -20.855 2.525 16.227 1.00 91.44 104 ASN A C 1
ATOM 743 O O . ASN A 1 104 ? -19.792 2.913 16.700 1.00 91.44 104 ASN A O 1
ATOM 747 N N . LYS A 1 105 ? -20.925 1.509 15.356 1.00 93.75 105 LYS A N 1
ATOM 748 C CA . LYS A 1 105 ? -19.752 0.846 14.785 1.00 93.75 105 LYS A CA 1
ATOM 749 C C . LYS A 1 105 ? -19.422 1.478 13.437 1.00 93.75 105 LYS A C 1
ATOM 751 O O . LYS A 1 105 ? -20.294 1.533 12.575 1.00 93.75 105 LYS A O 1
ATOM 756 N N . ALA A 1 106 ? -18.175 1.882 13.242 1.00 95.44 106 ALA A N 1
ATOM 757 C CA . ALA A 1 106 ? -17.608 2.216 11.945 1.00 95.44 106 ALA A CA 1
ATOM 758 C C . ALA A 1 106 ? -16.568 1.170 11.537 1.00 95.44 106 ALA A C 1
ATOM 760 O O . ALA A 1 106 ? -15.851 0.628 12.383 1.00 95.44 106 ALA A O 1
ATOM 761 N N . VAL A 1 107 ? -16.494 0.908 10.236 1.00 95.44 107 VAL A N 1
ATOM 762 C CA . VAL A 1 107 ? -15.471 0.078 9.600 1.00 95.44 107 VAL A CA 1
ATOM 763 C C . VAL A 1 107 ? -14.823 0.891 8.490 1.00 95.44 107 VAL A C 1
ATOM 765 O O . VAL A 1 107 ? -15.526 1.488 7.672 1.00 95.44 107 VAL A O 1
ATOM 768 N N . MET A 1 108 ? -13.494 0.911 8.477 1.00 96.38 108 MET A N 1
ATOM 769 C CA . MET A 1 108 ? -12.675 1.592 7.482 1.00 96.38 108 MET A CA 1
ATOM 770 C C . MET A 1 108 ? -11.695 0.590 6.872 1.00 96.38 108 MET A C 1
ATOM 772 O O . MET A 1 108 ? -10.801 0.106 7.563 1.00 96.38 108 MET A O 1
ATOM 776 N N . ASP A 1 109 ? -11.866 0.287 5.589 1.00 96.25 109 ASP A N 1
ATOM 777 C CA . ASP A 1 109 ? -10.953 -0.571 4.834 1.00 96.25 109 ASP A CA 1
ATOM 778 C C . ASP A 1 109 ? -10.004 0.306 4.018 1.00 96.25 109 ASP A C 1
ATOM 780 O O . ASP A 1 109 ? -10.445 1.139 3.222 1.00 96.25 109 ASP A O 1
ATOM 784 N N . VAL A 1 110 ? -8.703 0.127 4.236 1.00 97.25 110 VAL A N 1
ATOM 785 C CA . VAL A 1 110 ? -7.639 0.929 3.633 1.00 97.25 110 VAL A CA 1
ATOM 786 C C . VAL A 1 110 ? -6.631 0.026 2.941 1.00 97.25 110 VAL A C 1
ATOM 788 O O . VAL A 1 110 ? -6.092 -0.899 3.552 1.00 97.25 110 VAL A O 1
ATOM 791 N N . LEU A 1 111 ? -6.336 0.337 1.682 1.00 96.62 111 LEU A N 1
ATOM 792 C CA . LEU A 1 111 ? -5.147 -0.156 1.003 1.00 96.62 111 LEU A CA 1
ATOM 793 C C . LEU A 1 111 ? -3.988 0.802 1.299 1.00 96.62 111 LEU A C 1
ATOM 795 O O . LEU A 1 111 ? -4.013 1.964 0.905 1.00 96.62 111 LEU A O 1
ATOM 799 N N . LEU A 1 112 ? -2.979 0.310 2.006 1.00 97.12 112 LEU A N 1
ATOM 800 C CA . LEU A 1 112 ? -1.685 0.958 2.166 1.00 97.12 112 LEU A CA 1
ATOM 801 C C . LEU A 1 112 ? -0.790 0.551 0.995 1.00 97.12 112 LEU A C 1
ATOM 803 O O . LEU A 1 112 ? -0.580 -0.643 0.785 1.00 97.12 112 LEU A O 1
ATOM 807 N N . VAL A 1 113 ? -0.198 1.520 0.306 1.00 95.44 113 VAL A N 1
ATOM 808 C CA . VAL A 1 113 ? 0.848 1.314 -0.701 1.00 95.44 113 VAL A CA 1
ATOM 809 C C . VAL A 1 113 ? 2.060 2.154 -0.332 1.00 95.44 113 VAL A C 1
ATOM 811 O O . VAL A 1 113 ? 1.944 3.329 0.003 1.00 95.44 113 VAL A O 1
ATOM 814 N N . LEU A 1 114 ? 3.238 1.543 -0.390 1.00 94.50 114 LEU A N 1
ATOM 815 C CA . LEU A 1 114 ? 4.504 2.226 -0.189 1.00 94.50 114 LEU A CA 1
ATOM 816 C C . LEU A 1 114 ? 5.247 2.323 -1.510 1.00 94.50 114 LEU A C 1
ATOM 818 O O . LEU A 1 114 ? 5.391 1.308 -2.195 1.00 94.50 114 LEU A O 1
ATOM 822 N N . SER A 1 115 ? 5.760 3.510 -1.818 1.00 91.62 115 SER A N 1
ATOM 823 C CA . SER A 1 115 ? 6.613 3.742 -2.988 1.00 91.62 115 SER A CA 1
ATOM 824 C C . SER A 1 115 ? 7.886 4.484 -2.589 1.00 91.62 115 SER A C 1
ATOM 826 O O . SER A 1 115 ? 7.879 5.217 -1.597 1.00 91.62 115 SER A O 1
ATOM 828 N N . ASP A 1 116 ? 8.982 4.306 -3.326 1.00 89.00 116 ASP A N 1
ATOM 829 C CA . ASP A 1 116 ? 10.124 5.211 -3.174 1.00 89.00 116 ASP A CA 1
ATOM 830 C C . ASP A 1 116 ? 9.846 6.568 -3.840 1.00 89.00 116 ASP A C 1
ATOM 832 O O . ASP A 1 116 ? 9.097 6.667 -4.801 1.00 89.00 116 ASP A O 1
ATOM 836 N N . GLY A 1 117 ? 10.388 7.652 -3.293 1.00 81.44 117 GLY A N 1
ATOM 837 C CA . GLY A 1 117 ? 10.130 9.010 -3.782 1.00 81.44 117 GLY A CA 1
ATOM 838 C C . GLY A 1 117 ? 11.007 9.432 -4.964 1.00 81.44 117 GLY A C 1
ATOM 839 O O . GLY A 1 117 ? 10.802 10.507 -5.520 1.00 81.44 117 GLY A O 1
ATOM 840 N N . ALA A 1 118 ? 11.991 8.607 -5.338 1.00 75.12 118 ALA A N 1
ATOM 841 C CA . ALA A 1 118 ? 12.916 8.884 -6.437 1.00 75.12 118 ALA A CA 1
ATOM 842 C C . ALA A 1 118 ? 12.414 8.341 -7.787 1.00 75.12 118 ALA A C 1
ATOM 844 O O . ALA A 1 118 ? 12.574 9.025 -8.794 1.00 75.12 118 ALA A O 1
ATOM 845 N N . GLY A 1 119 ? 11.798 7.151 -7.803 1.00 69.12 119 GLY A N 1
ATOM 846 C CA . GLY A 1 119 ? 11.272 6.500 -9.013 1.00 69.12 119 GLY A CA 1
ATOM 847 C C . GLY A 1 119 ? 9.792 6.124 -8.920 1.00 69.12 119 GLY A C 1
ATOM 848 O O . GLY A 1 119 ? 9.220 5.576 -9.869 1.00 69.12 119 GLY A O 1
ATOM 849 N N . ASP A 1 120 ? 9.153 6.418 -7.783 1.00 74.06 120 ASP A N 1
ATOM 850 C CA . ASP A 1 120 ? 7.766 6.056 -7.509 1.00 74.06 120 ASP A CA 1
ATOM 851 C C . ASP A 1 120 ? 7.552 4.533 -7.602 1.00 74.06 120 ASP A C 1
ATOM 853 O O . ASP A 1 120 ? 6.484 4.038 -7.978 1.00 74.06 120 ASP A O 1
ATOM 857 N N . ASP A 1 121 ? 8.608 3.774 -7.294 1.00 83.38 121 ASP A N 1
ATOM 858 C CA . ASP A 1 121 ? 8.628 2.324 -7.395 1.00 83.38 121 ASP A CA 1
ATOM 859 C C . ASP A 1 121 ? 7.919 1.699 -6.204 1.00 83.38 121 ASP A C 1
ATOM 861 O O . ASP A 1 121 ? 8.230 1.991 -5.051 1.00 83.38 121 ASP A O 1
ATOM 865 N N . LEU A 1 122 ? 7.024 0.750 -6.469 1.00 85.88 122 LEU A N 1
ATOM 866 C CA . LEU A 1 122 ? 6.239 0.076 -5.436 1.00 85.88 122 LEU A CA 1
ATOM 867 C C . LEU A 1 122 ? 7.146 -0.793 -4.549 1.00 85.88 122 LEU A C 1
ATOM 869 O O . LEU A 1 122 ? 7.765 -1.749 -5.024 1.00 85.88 122 LEU A O 1
ATOM 873 N N . VAL A 1 123 ? 7.242 -0.480 -3.257 1.00 87.44 123 VAL A N 1
ATOM 874 C CA . VAL A 1 123 ? 8.115 -1.174 -2.288 1.00 87.44 123 VAL A CA 1
ATOM 875 C C . VAL A 1 123 ? 7.358 -1.985 -1.238 1.00 87.44 123 VAL A C 1
ATOM 877 O O . VAL A 1 123 ? 7.966 -2.791 -0.532 1.00 87.44 123 VAL A O 1
ATOM 880 N N . GLY A 1 124 ? 6.040 -1.826 -1.139 1.00 89.56 124 GLY A N 1
ATOM 881 C CA . GLY A 1 124 ? 5.212 -2.604 -0.222 1.00 89.56 124 GLY A CA 1
ATOM 882 C C . GLY A 1 124 ? 3.730 -2.282 -0.357 1.00 89.56 124 GLY A C 1
ATOM 883 O O . GLY A 1 124 ? 3.362 -1.247 -0.903 1.00 89.56 124 GLY A O 1
ATOM 884 N N . GLN A 1 125 ? 2.881 -3.174 0.148 1.00 93.19 125 GLN A N 1
ATOM 885 C CA . GLN A 1 125 ? 1.449 -2.913 0.274 1.00 93.19 125 GLN A CA 1
ATOM 886 C C . GLN A 1 125 ? 0.838 -3.709 1.427 1.00 93.19 125 GLN A C 1
ATOM 888 O O . GLN A 1 125 ? 1.344 -4.781 1.784 1.00 93.19 125 GLN A O 1
ATOM 893 N N . ALA A 1 126 ? -0.264 -3.215 1.981 1.00 94.06 126 ALA A N 1
ATOM 894 C CA . ALA A 1 126 ? -1.064 -3.945 2.950 1.00 94.06 126 ALA A CA 1
ATOM 895 C C . ALA A 1 126 ? -2.542 -3.538 2.903 1.00 94.06 126 ALA A C 1
ATOM 897 O O . ALA A 1 126 ? -2.861 -2.362 2.781 1.00 94.06 126 ALA A O 1
ATOM 898 N N . TRP A 1 127 ? -3.436 -4.503 3.088 1.00 94.38 127 TRP A N 1
ATOM 899 C CA . TRP A 1 127 ? -4.852 -4.264 3.347 1.00 94.38 127 TRP A CA 1
ATOM 900 C C . TRP A 1 127 ? -5.098 -4.203 4.849 1.00 94.38 127 TRP A C 1
ATOM 902 O O . TRP A 1 127 ? -4.776 -5.145 5.579 1.00 94.38 127 TRP A O 1
ATOM 912 N N . ILE A 1 128 ? -5.660 -3.088 5.307 1.00 96.56 128 ILE A N 1
ATOM 913 C CA . ILE A 1 128 ? -5.890 -2.788 6.717 1.00 96.56 128 ILE A CA 1
ATOM 914 C C . ILE A 1 128 ? -7.370 -2.483 6.911 1.00 96.56 128 ILE A C 1
ATOM 916 O O . ILE A 1 128 ? -7.893 -1.525 6.352 1.00 96.56 128 ILE A O 1
ATOM 920 N N . ARG A 1 129 ? -8.036 -3.268 7.753 1.00 96.44 129 ARG A N 1
ATOM 921 C CA . ARG A 1 129 ? -9.399 -3.001 8.216 1.00 96.44 129 ARG A CA 1
ATOM 922 C C . ARG A 1 129 ? -9.344 -2.444 9.624 1.00 96.44 129 ARG A C 1
ATOM 924 O O . ARG A 1 129 ? -8.981 -3.184 10.534 1.00 96.44 129 ARG A O 1
ATOM 931 N N . GLY A 1 130 ? -9.704 -1.180 9.810 1.00 96.31 130 GLY A N 1
ATOM 932 C CA . GLY A 1 130 ? -9.918 -0.566 11.118 1.00 96.31 130 GLY A CA 1
ATOM 933 C C . GLY A 1 130 ? -11.385 -0.607 11.527 1.00 96.31 130 GLY A C 1
ATOM 934 O O . GLY A 1 130 ? -12.275 -0.361 10.717 1.00 96.31 130 GLY A O 1
ATOM 935 N N . GLU A 1 131 ? -11.643 -0.893 12.797 1.00 95.38 131 GLU A N 1
ATOM 936 C CA . GLU A 1 131 ? -12.984 -0.949 13.366 1.00 95.38 131 GLU A CA 1
ATOM 937 C C . GLU A 1 131 ? -13.065 -0.139 14.657 1.00 95.38 131 GLU A C 1
ATOM 939 O O . GLU A 1 131 ? -12.222 -0.264 15.553 1.00 95.38 131 GLU A O 1
ATOM 944 N N . SER A 1 132 ? -14.131 0.649 14.787 1.00 94.69 132 SER A N 1
ATOM 945 C CA . SER A 1 132 ? -14.495 1.236 16.072 1.00 94.69 132 SER A CA 1
ATOM 946 C C . SER A 1 132 ? -15.180 0.200 16.974 1.00 94.69 132 SER A C 1
ATOM 948 O O . SER A 1 132 ? -15.751 -0.783 16.485 1.00 94.69 132 SER A O 1
ATOM 950 N N . PRO A 1 133 ? -15.211 0.425 18.300 1.00 90.88 133 PRO A N 1
ATOM 951 C CA . PRO A 1 133 ? -16.067 -0.338 19.193 1.00 90.88 133 PRO A CA 1
ATOM 952 C C . PRO A 1 133 ? -17.533 -0.262 18.760 1.00 90.88 133 PRO A C 1
ATOM 954 O O . PRO A 1 133 ? -18.001 0.757 18.258 1.00 90.88 133 PRO A O 1
ATOM 957 N N . ALA A 1 134 ? -18.281 -1.329 19.032 1.00 88.12 134 ALA A N 1
ATOM 958 C CA . ALA A 1 134 ? -19.734 -1.359 18.861 1.00 88.12 134 ALA A CA 1
ATOM 959 C C . ALA A 1 134 ? -20.491 -0.591 19.969 1.00 88.12 134 ALA A C 1
ATOM 961 O O . ALA A 1 134 ? -21.711 -0.428 19.898 1.00 88.12 134 ALA A O 1
ATOM 962 N N . VAL A 1 135 ? -19.792 -0.143 21.013 1.00 87.88 135 VAL A N 1
ATOM 963 C CA . VAL A 1 135 ? -20.383 0.557 22.156 1.00 87.88 135 VAL A CA 1
ATOM 964 C C . VAL A 1 135 ? -20.403 2.057 21.881 1.00 87.88 135 VAL A C 1
ATOM 966 O O . VAL A 1 135 ? -19.394 2.632 21.483 1.00 87.88 135 VAL A O 1
ATOM 969 N N . PHE A 1 136 ? -21.549 2.694 22.123 1.00 83.50 136 PHE A N 1
ATOM 970 C CA . PHE A 1 136 ? -21.665 4.148 22.059 1.00 83.50 136 PHE A CA 1
ATOM 971 C C . PHE A 1 136 ? -20.775 4.805 23.118 1.00 83.50 136 PHE A C 1
ATOM 973 O O . PHE A 1 136 ? -20.890 4.511 24.309 1.00 83.50 136 PHE A O 1
ATOM 980 N N . VAL A 1 137 ? -19.933 5.735 22.680 1.00 86.31 137 VAL A N 1
ATOM 981 C CA . VAL A 1 137 ? -19.142 6.602 23.553 1.00 86.31 137 VAL A CA 1
ATOM 982 C C . VAL A 1 137 ? -19.610 8.030 23.310 1.00 86.31 137 VAL A C 1
ATOM 984 O O . VAL A 1 137 ? -19.552 8.527 22.187 1.00 86.31 137 VAL A O 1
ATOM 987 N N . ALA A 1 138 ? -20.112 8.686 24.356 1.00 90.12 138 ALA A N 1
ATOM 988 C CA . ALA A 1 138 ? -20.666 10.029 24.237 1.00 90.12 138 ALA A CA 1
ATOM 989 C C . ALA A 1 138 ? -19.613 11.017 23.709 1.00 90.12 138 ALA A C 1
ATOM 991 O O . ALA A 1 138 ? -18.532 11.141 24.280 1.00 90.12 138 ALA A O 1
ATOM 992 N N . GLY A 1 139 ? -19.947 11.714 22.619 1.00 90.75 139 GLY A N 1
ATOM 993 C CA . GLY A 1 139 ? -19.074 12.698 21.973 1.00 90.75 139 GLY A CA 1
ATOM 994 C C . GLY A 1 139 ? -17.996 12.114 21.058 1.00 90.75 139 GLY A C 1
ATOM 995 O O . GLY A 1 139 ? -17.316 12.885 20.391 1.00 90.75 139 GLY A O 1
ATOM 996 N N . ALA A 1 140 ? -17.846 10.788 20.987 1.00 92.50 140 ALA A N 1
ATOM 997 C CA . ALA A 1 140 ? -16.902 10.169 20.069 1.00 92.50 140 ALA A CA 1
ATOM 998 C C . ALA A 1 140 ? -17.518 9.977 18.679 1.00 92.50 140 ALA A C 1
ATOM 1000 O O . ALA A 1 140 ? -18.680 9.584 18.546 1.00 92.50 140 ALA A O 1
ATOM 1001 N N . VAL A 1 141 ? -16.709 10.193 17.645 1.00 95.25 141 VAL A N 1
ATOM 1002 C CA . VAL A 1 141 ? -17.055 9.878 16.259 1.00 95.25 141 VAL A CA 1
ATOM 1003 C C . VAL A 1 141 ? -16.475 8.493 15.929 1.00 95.25 141 VAL A C 1
ATOM 1005 O O . VAL A 1 141 ? -15.254 8.333 15.935 1.00 95.25 141 VAL A O 1
ATOM 1008 N N . PRO A 1 142 ? -17.307 7.463 15.671 1.00 95.31 142 PRO A N 1
ATOM 1009 C CA . PRO A 1 142 ? -16.837 6.104 15.391 1.00 95.31 142 PRO A CA 1
ATOM 1010 C C . PRO A 1 142 ? -15.780 6.024 14.284 1.00 95.31 142 PRO A C 1
ATOM 1012 O O . PRO A 1 142 ? -14.814 5.275 14.395 1.00 95.31 142 PRO A O 1
ATOM 1015 N N . GLU A 1 143 ? -15.926 6.822 13.233 1.00 96.44 143 GLU A N 1
ATOM 1016 C CA . GLU A 1 143 ? -14.995 6.875 12.112 1.00 96.44 143 GLU A CA 1
ATOM 1017 C C . GLU A 1 143 ? -13.613 7.418 12.515 1.00 96.44 143 GLU A C 1
ATOM 1019 O O . GLU A 1 143 ? -12.613 6.887 12.040 1.00 96.44 143 GLU A O 1
ATOM 1024 N N . GLU A 1 144 ? -13.522 8.381 13.448 1.00 96.69 144 GLU A N 1
ATOM 1025 C CA . GLU A 1 144 ? -12.228 8.840 13.994 1.00 96.69 144 GLU A CA 1
ATOM 1026 C C . GLU A 1 144 ? -11.524 7.708 14.740 1.00 96.69 144 GLU A C 1
ATOM 1028 O O . GLU A 1 144 ? -10.310 7.532 14.632 1.00 96.69 144 GLU A O 1
ATOM 1033 N N . ILE A 1 145 ? -12.294 6.903 15.477 1.00 96.12 145 ILE A N 1
ATOM 1034 C CA . ILE A 1 145 ? -11.760 5.753 16.201 1.00 96.12 145 ILE A CA 1
ATOM 1035 C C . ILE A 1 145 ? -11.257 4.683 15.218 1.00 96.12 145 ILE A C 1
ATOM 1037 O O . ILE A 1 145 ? -10.166 4.142 15.409 1.00 96.12 145 ILE A O 1
ATOM 1041 N N . ALA A 1 146 ? -12.022 4.388 14.162 1.00 96.31 146 ALA A N 1
ATOM 1042 C CA . ALA A 1 146 ? -11.610 3.444 13.124 1.00 96.31 146 ALA A CA 1
ATOM 1043 C C . ALA A 1 146 ? -10.352 3.935 12.382 1.00 96.31 146 ALA A C 1
ATOM 1045 O O . ALA A 1 146 ? -9.411 3.161 12.205 1.00 96.31 146 ALA A O 1
ATOM 1046 N N . ALA A 1 147 ? -10.288 5.226 12.034 1.00 97.62 147 ALA A N 1
ATOM 1047 C CA . ALA A 1 147 ? -9.108 5.854 11.439 1.00 97.62 147 ALA A CA 1
ATOM 1048 C C . ALA A 1 147 ? -7.882 5.766 12.363 1.00 97.62 147 ALA A C 1
ATOM 1050 O O . ALA A 1 147 ? -6.787 5.429 11.915 1.00 97.62 147 ALA A O 1
ATOM 1051 N N . GLY A 1 148 ? -8.065 5.985 13.669 1.00 97.56 148 GLY A N 1
ATOM 1052 C CA . GLY A 1 148 ? -7.016 5.791 14.669 1.00 97.56 148 GLY A CA 1
ATOM 1053 C C . GLY A 1 148 ? -6.491 4.351 14.707 1.00 97.56 148 GLY A C 1
ATOM 1054 O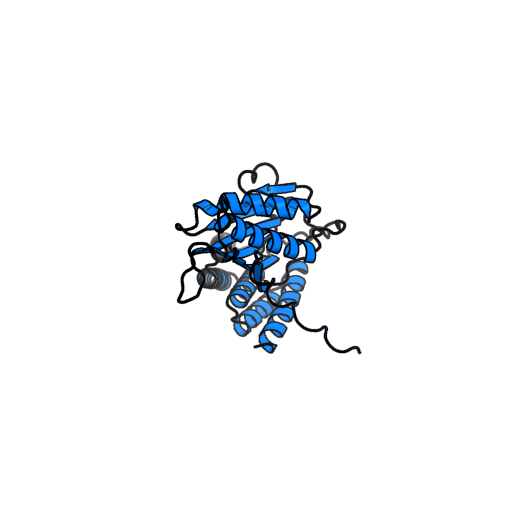 O . GLY A 1 148 ? -5.280 4.140 14.754 1.00 97.56 148 GLY A O 1
ATOM 1055 N N . ALA A 1 149 ? -7.376 3.354 14.611 1.00 97.12 149 ALA A N 1
ATOM 1056 C CA . ALA A 1 149 ? -6.987 1.944 14.565 1.00 97.12 149 ALA A CA 1
ATOM 1057 C C . ALA A 1 149 ? -6.196 1.586 13.290 1.00 97.12 149 ALA A C 1
ATOM 1059 O O . ALA A 1 149 ? -5.217 0.827 13.354 1.00 97.12 149 ALA A O 1
ATOM 1060 N N . VAL A 1 150 ? -6.584 2.154 12.139 1.00 97.94 150 VAL A N 1
ATOM 1061 C CA . VAL A 1 150 ? -5.802 2.069 10.894 1.00 97.94 150 VAL A CA 1
ATOM 1062 C C . VAL A 1 150 ? -4.421 2.684 11.105 1.00 97.94 150 VAL A C 1
ATOM 1064 O O . VAL A 1 150 ? -3.417 2.027 10.832 1.00 97.94 150 VAL A O 1
ATOM 1067 N N . ALA A 1 151 ? -4.348 3.899 11.649 1.00 98.19 151 ALA A N 1
ATOM 1068 C CA . ALA A 1 151 ? -3.095 4.621 11.841 1.00 98.19 151 ALA A CA 1
ATOM 1069 C C . ALA A 1 151 ? -2.113 3.904 12.771 1.00 98.19 151 ALA A C 1
ATOM 1071 O O . ALA A 1 151 ? -0.925 3.801 12.457 1.00 98.19 151 ALA A O 1
ATOM 1072 N N . ASP A 1 152 ? -2.608 3.336 13.870 1.00 97.69 152 ASP A N 1
ATOM 1073 C CA . ASP A 1 152 ? -1.798 2.509 14.763 1.00 97.69 152 ASP A CA 1
ATOM 1074 C C . ASP A 1 152 ? -1.246 1.273 14.037 1.00 97.69 152 ASP A C 1
ATOM 1076 O O . ASP A 1 152 ? -0.109 0.860 14.272 1.00 97.69 152 ASP A O 1
ATOM 1080 N N . SER A 1 153 ? -2.031 0.675 13.137 1.00 97.00 153 SER A N 1
ATOM 1081 C CA . SER A 1 153 ? -1.591 -0.481 12.348 1.00 97.00 153 SER A CA 1
ATOM 1082 C C . SER A 1 153 ? -0.555 -0.108 11.300 1.00 97.00 153 SER A C 1
ATOM 1084 O O . SER A 1 153 ? 0.458 -0.796 11.210 1.00 97.00 153 SER A O 1
ATOM 1086 N N . VAL A 1 154 ? -0.747 1.000 10.578 1.00 97.31 154 VAL A N 1
ATOM 1087 C CA . VAL A 1 154 ? 0.255 1.534 9.644 1.00 97.31 154 VAL A CA 1
ATOM 1088 C C . VAL A 1 154 ? 1.570 1.787 10.381 1.00 97.31 154 VAL A C 1
ATOM 1090 O O . VAL A 1 154 ? 2.604 1.254 9.985 1.00 97.31 154 VAL A O 1
ATOM 1093 N N . ALA A 1 155 ? 1.542 2.510 11.505 1.00 96.88 155 ALA A N 1
ATOM 1094 C CA . ALA A 1 155 ? 2.750 2.811 12.271 1.00 96.88 155 ALA A CA 1
ATOM 1095 C C . ALA A 1 155 ? 3.469 1.539 12.754 1.00 96.88 155 ALA A C 1
ATOM 1097 O O . ALA A 1 155 ? 4.690 1.442 12.634 1.00 96.88 155 ALA A O 1
ATOM 1098 N N . ARG A 1 156 ? 2.729 0.528 13.237 1.00 95.75 156 ARG A N 1
ATOM 1099 C CA . ARG A 1 156 ? 3.306 -0.774 13.620 1.00 95.75 156 ARG A CA 1
ATOM 1100 C C . ARG A 1 156 ? 3.938 -1.513 12.440 1.00 95.75 156 ARG A C 1
ATOM 1102 O O . ARG A 1 156 ? 5.012 -2.086 12.608 1.00 95.75 156 ARG A O 1
ATOM 1109 N N . LEU A 1 157 ? 3.301 -1.504 11.269 1.00 95.12 157 LEU A N 1
ATOM 1110 C CA . LEU A 1 157 ? 3.831 -2.144 10.062 1.00 95.12 157 LEU A CA 1
ATOM 1111 C C . LEU A 1 157 ? 5.146 -1.496 9.610 1.00 95.12 157 LEU A C 1
ATOM 1113 O O . LEU A 1 157 ? 6.120 -2.202 9.344 1.00 95.12 157 LEU A O 1
ATOM 1117 N N . LEU A 1 158 ? 5.207 -0.162 9.579 1.00 95.25 158 LEU A N 1
ATOM 1118 C CA . LEU A 1 158 ? 6.438 0.559 9.236 1.00 95.25 158 LEU A CA 1
ATOM 1119 C C . LEU A 1 158 ? 7.539 0.324 10.279 1.00 95.25 158 LEU A C 1
ATOM 1121 O O . LEU A 1 158 ? 8.696 0.095 9.923 1.00 95.25 158 LEU A O 1
ATOM 1125 N N . ALA A 1 159 ? 7.183 0.296 11.566 1.00 94.25 159 ALA A N 1
ATOM 1126 C CA . ALA A 1 159 ? 8.119 -0.007 12.646 1.00 94.25 159 ALA A CA 1
ATOM 1127 C C . ALA A 1 159 ? 8.729 -1.405 12.509 1.00 94.25 159 ALA A C 1
ATOM 1129 O O . ALA A 1 159 ? 9.946 -1.557 12.612 1.00 94.25 159 ALA A O 1
ATOM 1130 N N . ALA A 1 160 ? 7.898 -2.408 12.212 1.00 92.25 160 ALA A N 1
ATOM 1131 C CA . ALA A 1 160 ? 8.341 -3.777 11.954 1.00 92.25 160 ALA A CA 1
ATOM 1132 C C . ALA A 1 160 ? 9.249 -3.883 10.717 1.00 92.25 160 ALA A C 1
ATOM 1134 O O . ALA A 1 160 ? 10.033 -4.821 10.609 1.00 92.25 160 ALA A O 1
ATOM 1135 N N . SER A 1 161 ? 9.180 -2.896 9.824 1.00 91.06 161 SER A N 1
ATOM 1136 C CA . SER A 1 161 ? 10.009 -2.784 8.620 1.00 91.06 161 SER A CA 1
ATOM 1137 C C . SER A 1 161 ? 11.295 -1.982 8.859 1.00 91.06 161 SER A C 1
ATOM 1139 O O . SER A 1 161 ? 12.020 -1.658 7.923 1.00 91.06 161 SER A O 1
ATOM 1141 N N . GLY A 1 162 ? 11.596 -1.661 10.122 1.00 92.19 162 GLY A N 1
ATOM 1142 C CA . GLY A 1 162 ? 12.869 -1.087 10.548 1.00 92.19 162 GLY A CA 1
ATOM 1143 C C . GLY A 1 162 ? 12.913 0.438 10.605 1.00 92.19 162 GLY A C 1
ATOM 1144 O O . GLY A 1 162 ? 13.959 0.974 10.959 1.00 92.19 162 GLY A O 1
ATOM 1145 N N . CYS A 1 163 ? 11.810 1.157 10.354 1.00 92.75 163 CYS A N 1
ATOM 1146 C CA . CYS A 1 163 ? 11.824 2.631 10.374 1.00 92.75 163 CYS A CA 1
ATOM 1147 C C . CYS A 1 163 ? 12.222 3.223 11.745 1.00 92.75 163 CYS A C 1
ATOM 1149 O O . CYS A 1 163 ? 12.661 4.366 11.827 1.00 92.75 163 CYS A O 1
ATOM 1151 N N . GLY A 1 164 ? 12.040 2.468 12.837 1.00 89.75 164 GLY A N 1
ATOM 1152 C CA . GLY A 1 164 ? 12.407 2.876 14.199 1.00 89.75 164 GLY A CA 1
ATOM 1153 C C . GLY A 1 164 ? 13.848 2.528 14.596 1.00 89.75 164 GLY A C 1
ATOM 1154 O O . GLY A 1 164 ? 14.303 2.917 15.674 1.00 89.75 164 GLY A O 1
ATOM 1155 N N . LEU A 1 165 ? 14.567 1.778 13.756 1.00 88.62 165 LEU A N 1
ATOM 1156 C CA . LEU A 1 165 ? 15.943 1.355 14.012 1.00 88.62 165 LEU A CA 1
ATOM 1157 C C . LEU A 1 165 ? 16.943 2.463 13.650 1.00 88.62 165 LEU A C 1
ATOM 1159 O O . LEU A 1 165 ? 16.585 3.511 13.116 1.00 88.62 165 LEU A O 1
ATOM 1163 N N . ALA A 1 166 ? 18.220 2.256 13.984 1.00 87.00 166 ALA A N 1
ATOM 1164 C CA . ALA A 1 166 ? 19.276 3.150 13.515 1.00 87.00 166 ALA A CA 1
ATOM 1165 C C . ALA A 1 166 ? 19.274 3.192 11.982 1.00 87.00 166 ALA A C 1
ATOM 1167 O O . ALA A 1 166 ? 19.132 2.148 11.338 1.00 87.00 166 ALA A O 1
ATOM 1168 N N . ARG A 1 167 ? 19.416 4.396 11.423 1.00 83.94 167 ARG A N 1
ATOM 1169 C CA . ARG A 1 167 ? 19.524 4.580 9.978 1.00 83.94 167 ARG A CA 1
ATOM 1170 C C . ARG A 1 167 ? 20.779 3.894 9.465 1.00 83.94 167 ARG A C 1
ATOM 1172 O O . ARG A 1 167 ? 21.805 3.873 10.146 1.00 83.94 167 ARG A O 1
ATOM 1179 N N . VAL A 1 168 ? 20.660 3.339 8.272 1.00 85.12 168 VAL A N 1
ATOM 1180 C CA . VAL A 1 168 ? 21.779 2.788 7.516 1.00 85.12 168 VAL A CA 1
ATOM 1181 C C . VAL A 1 168 ? 21.896 3.653 6.281 1.00 85.12 168 VAL A C 1
ATOM 1183 O O . VAL A 1 168 ? 20.873 3.988 5.679 1.00 85.12 168 VAL A O 1
ATOM 1186 N N . ASP A 1 169 ? 23.119 4.044 5.935 1.00 76.75 169 ASP A N 1
ATOM 1187 C CA . ASP A 1 169 ? 23.329 4.779 4.698 1.00 76.75 169 ASP A CA 1
ATOM 1188 C C . ASP A 1 169 ? 22.771 3.940 3.544 1.00 76.75 169 ASP A C 1
ATOM 1190 O O . ASP A 1 169 ? 23.016 2.724 3.500 1.00 76.75 169 ASP A O 1
ATOM 1194 N N . PRO A 1 170 ? 21.975 4.541 2.642 1.00 67.44 170 PRO A N 1
ATOM 1195 C CA . PRO A 1 170 ? 21.549 3.826 1.459 1.00 67.44 170 PRO A CA 1
ATOM 1196 C C . PRO A 1 170 ? 22.804 3.292 0.759 1.00 67.44 170 PRO A C 1
ATOM 1198 O O . PRO A 1 170 ? 23.829 3.986 0.736 1.00 67.44 170 PRO A O 1
ATOM 1201 N N . PRO A 1 171 ? 22.760 2.065 0.209 1.00 63.00 171 PRO A N 1
ATOM 1202 C CA . PRO A 1 171 ? 23.834 1.625 -0.667 1.00 63.00 171 PRO A CA 1
ATOM 1203 C C . PRO A 1 171 ? 24.068 2.720 -1.720 1.00 63.00 171 PRO A C 1
ATOM 1205 O O . PRO A 1 171 ? 23.094 3.385 -2.101 1.00 63.00 171 PRO A O 1
ATOM 1208 N N . PRO A 1 172 ? 25.325 2.957 -2.148 1.00 61.72 172 PRO A N 1
ATOM 1209 C CA . PRO A 1 172 ? 25.615 3.938 -3.185 1.00 61.72 172 PRO A CA 1
ATOM 1210 C C . PRO A 1 172 ? 24.609 3.756 -4.313 1.00 61.72 172 PRO A C 1
ATOM 1212 O O . PRO A 1 172 ? 24.368 2.615 -4.709 1.00 61.72 172 PRO A O 1
ATOM 1215 N N . ALA A 1 173 ? 23.975 4.844 -4.753 1.00 56.72 173 ALA A N 1
ATOM 1216 C CA . ALA A 1 173 ? 23.069 4.777 -5.885 1.00 56.72 173 ALA A CA 1
ATOM 1217 C C . ALA A 1 173 ? 23.875 4.197 -7.050 1.00 56.72 173 ALA A C 1
ATOM 1219 O O . ALA A 1 173 ? 24.756 4.867 -7.585 1.00 56.72 173 ALA A O 1
ATOM 1220 N N . GLU A 1 174 ? 23.649 2.923 -7.370 1.00 54.16 174 GLU A N 1
ATOM 1221 C CA . GLU A 1 174 ? 24.085 2.382 -8.643 1.00 54.16 174 GLU A CA 1
ATOM 1222 C C . GLU A 1 174 ? 23.377 3.248 -9.670 1.00 54.16 174 GLU A C 1
ATOM 1224 O O . GLU A 1 174 ? 22.146 3.328 -9.659 1.00 54.16 174 GLU A O 1
ATOM 1229 N N . GLU A 1 175 ? 24.160 3.986 -10.460 1.00 46.66 175 GLU A N 1
ATOM 1230 C CA . GLU A 1 175 ? 23.644 4.692 -11.621 1.00 46.66 175 GLU A CA 1
ATOM 1231 C C . GLU A 1 175 ? 22.794 3.677 -12.373 1.00 46.66 175 GLU A C 1
ATOM 1233 O O . GLU A 1 175 ? 23.309 2.645 -12.818 1.00 46.66 175 GLU A O 1
ATOM 1238 N N . GLU A 1 176 ? 21.478 3.914 -12.422 1.00 48.06 176 GLU A N 1
ATOM 1239 C CA . GLU A 1 176 ? 20.617 3.118 -13.277 1.00 48.06 176 GLU A CA 1
ATOM 1240 C C . GLU A 1 176 ? 21.284 3.154 -14.647 1.00 48.06 176 GLU A C 1
ATOM 1242 O O . GLU A 1 176 ? 21.570 4.257 -15.135 1.00 48.06 176 GLU A O 1
ATOM 1247 N N . PRO A 1 177 ? 21.648 1.995 -15.229 1.00 43.97 177 PRO A N 1
ATOM 1248 C CA . PRO A 1 177 ? 22.283 2.013 -16.528 1.00 43.97 177 PRO A CA 1
ATOM 1249 C C . PRO A 1 177 ? 21.357 2.828 -17.430 1.00 43.97 177 PRO A C 1
ATOM 1251 O O . PRO A 1 177 ? 20.149 2.561 -17.412 1.00 43.97 177 PRO A O 1
ATOM 1254 N N . PRO A 1 178 ? 21.866 3.843 -18.158 1.00 42.91 178 PRO A N 1
ATOM 1255 C CA . PRO A 1 178 ? 21.037 4.555 -19.113 1.00 42.91 178 PRO A CA 1
ATOM 1256 C C . PRO A 1 178 ? 20.402 3.474 -19.971 1.00 42.91 178 PRO A C 1
ATOM 1258 O O . PRO A 1 178 ? 21.142 2.647 -20.512 1.00 42.91 178 PRO A O 1
ATOM 1261 N N . GLY A 1 179 ? 19.063 3.414 -19.967 1.00 45.00 179 GLY A N 1
ATOM 1262 C CA . GLY A 1 179 ? 18.291 2.372 -20.634 1.00 45.00 179 GLY A CA 1
ATOM 1263 C C . GLY A 1 179 ? 18.965 2.039 -21.955 1.00 45.00 179 GLY A C 1
ATOM 1264 O O . GLY A 1 179 ? 19.105 2.902 -22.822 1.00 45.00 179 GLY A O 1
ATOM 1265 N N . GLY A 1 180 ? 19.551 0.843 -22.022 1.00 41.06 180 GLY A N 1
ATOM 1266 C CA . GLY A 1 180 ? 20.495 0.500 -23.073 1.00 41.06 180 GLY A CA 1
ATOM 1267 C C . GLY A 1 180 ? 19.781 0.472 -24.415 1.00 41.06 180 GLY A C 1
ATOM 1268 O O . GLY A 1 180 ? 19.088 -0.493 -24.714 1.00 41.06 180 GLY A O 1
ATOM 1269 N N . GLY A 1 181 ? 19.977 1.514 -25.219 1.00 39.84 181 GLY A N 1
ATOM 1270 C CA . GLY A 1 181 ? 19.410 1.622 -26.557 1.00 39.84 181 GLY A CA 1
ATOM 1271 C C . GLY A 1 181 ? 20.064 2.742 -27.355 1.00 39.84 181 GLY A C 1
ATOM 1272 O O . GLY A 1 181 ? 19.539 3.843 -27.454 1.00 39.84 181 GLY A O 1
ATOM 1273 N N . THR A 1 182 ? 21.237 2.477 -27.929 1.00 43.25 182 THR A N 1
ATOM 1274 C CA . THR A 1 182 ? 21.828 3.349 -28.949 1.00 43.25 182 THR A CA 1
ATOM 1275 C C . THR A 1 182 ? 21.098 3.172 -30.287 1.00 43.25 182 THR A C 1
ATOM 1277 O O . THR A 1 182 ? 21.185 2.095 -30.874 1.00 43.25 182 THR A O 1
ATOM 1280 N N . GLY A 1 183 ? 20.493 4.251 -30.801 1.00 44.84 183 GLY A N 1
ATOM 1281 C CA . GLY A 1 183 ? 20.449 4.582 -32.234 1.00 44.84 183 GLY A CA 1
ATOM 1282 C C . GLY A 1 183 ? 19.309 4.027 -33.104 1.00 44.84 183 GLY A C 1
ATOM 1283 O O . GLY A 1 183 ? 19.575 3.184 -33.959 1.00 44.84 183 GLY A O 1
ATOM 1284 N N . ALA A 1 184 ? 18.091 4.581 -32.976 1.00 42.94 184 ALA A N 1
ATOM 1285 C CA . ALA A 1 184 ? 17.034 4.639 -34.014 1.00 42.94 184 ALA A CA 1
ATOM 1286 C C . ALA A 1 184 ? 15.893 5.608 -33.582 1.00 42.94 184 ALA A C 1
ATOM 1288 O O . ALA A 1 184 ? 14.807 5.192 -33.194 1.00 42.94 184 ALA A O 1
ATOM 1289 N N . GLU A 1 185 ? 16.161 6.915 -33.574 1.00 50.44 185 GLU A N 1
ATOM 1290 C CA . GLU A 1 185 ? 15.762 7.804 -32.462 1.00 50.44 185 GLU A CA 1
ATOM 1291 C C . GLU A 1 185 ? 14.341 8.419 -32.414 1.00 50.44 185 GLU A C 1
ATOM 1293 O O . GLU A 1 185 ? 14.000 8.962 -31.367 1.00 50.44 185 GLU A O 1
ATOM 1298 N N . ASP A 1 186 ? 13.452 8.285 -33.406 1.00 50.06 186 ASP A N 1
ATOM 1299 C CA . ASP A 1 186 ? 12.151 9.005 -33.338 1.00 50.06 186 ASP A CA 1
ATOM 1300 C C . ASP A 1 186 ? 10.904 8.113 -33.172 1.00 50.06 186 ASP A C 1
ATOM 1302 O O . ASP A 1 186 ? 9.931 8.522 -32.550 1.00 50.06 186 ASP A O 1
ATOM 1306 N N . ALA A 1 187 ? 10.904 6.878 -33.688 1.00 49.12 187 ALA A N 1
ATOM 1307 C CA . ALA A 1 187 ? 9.750 5.972 -33.555 1.00 49.12 187 ALA A CA 1
ATOM 1308 C C . ALA A 1 187 ? 9.829 5.077 -32.303 1.00 49.12 187 ALA A C 1
ATOM 1310 O O . ALA A 1 187 ? 8.800 4.667 -31.764 1.00 49.12 187 ALA A O 1
ATOM 1311 N N . ASP A 1 188 ? 11.048 4.775 -31.850 1.00 67.94 188 ASP A N 1
ATOM 1312 C CA . ASP A 1 188 ? 11.304 3.987 -30.640 1.00 67.94 188 ASP A CA 1
ATOM 1313 C C . ASP A 1 188 ? 11.089 4.835 -29.373 1.00 67.94 188 ASP A C 1
ATOM 1315 O O . ASP A 1 188 ? 10.545 4.363 -28.378 1.00 67.94 188 ASP A O 1
ATOM 1319 N N . SER A 1 189 ? 11.390 6.138 -29.440 1.00 76.81 189 SER A N 1
ATOM 1320 C CA . SER A 1 189 ? 11.164 7.077 -28.335 1.00 76.81 189 SER A CA 1
ATOM 1321 C C . SER A 1 189 ? 9.676 7.297 -28.037 1.00 76.81 189 SER A C 1
ATOM 1323 O O . SER A 1 189 ? 9.291 7.304 -26.867 1.00 76.81 189 SER A O 1
ATOM 1325 N N . ASP A 1 190 ? 8.819 7.373 -29.060 1.00 88.75 190 ASP A N 1
ATOM 1326 C CA . ASP A 1 190 ? 7.361 7.448 -28.889 1.00 88.75 190 ASP A CA 1
ATOM 1327 C C . ASP A 1 190 ? 6.779 6.169 -28.261 1.00 88.75 190 ASP A C 1
ATOM 1329 O O . ASP A 1 190 ? 5.886 6.231 -27.408 1.00 88.75 190 ASP A O 1
ATOM 1333 N N . ALA A 1 191 ? 7.282 4.995 -28.659 1.00 90.81 191 ALA A N 1
ATOM 1334 C CA . ALA A 1 191 ? 6.866 3.715 -28.091 1.00 90.81 191 ALA A CA 1
ATOM 1335 C C . ALA A 1 191 ? 7.278 3.599 -26.616 1.00 90.81 191 ALA A C 1
ATOM 1337 O O . ALA A 1 191 ? 6.445 3.251 -25.776 1.00 90.81 191 ALA A O 1
ATOM 1338 N N . VAL A 1 192 ? 8.520 3.967 -26.289 1.00 90.50 192 VAL A N 1
ATOM 1339 C CA . VAL A 1 192 ? 9.020 4.029 -24.909 1.00 90.50 192 VAL A CA 1
ATOM 1340 C C . VAL A 1 192 ? 8.206 5.017 -24.076 1.00 90.50 192 VAL A C 1
ATOM 1342 O O . VAL A 1 192 ? 7.724 4.655 -23.005 1.00 90.50 192 VAL A O 1
ATOM 1345 N N . ALA A 1 193 ? 7.956 6.229 -24.577 1.00 92.12 193 ALA A N 1
ATOM 1346 C CA . ALA A 1 193 ? 7.153 7.226 -23.870 1.00 92.12 193 ALA A CA 1
ATOM 1347 C C . ALA A 1 193 ? 5.720 6.735 -23.609 1.00 92.12 193 ALA A C 1
ATOM 1349 O O . ALA A 1 193 ? 5.171 6.945 -22.527 1.00 92.12 193 ALA A O 1
ATOM 1350 N N . ARG A 1 194 ? 5.107 6.043 -24.576 1.00 95.38 194 ARG A N 1
ATOM 1351 C CA . ARG A 1 194 ? 3.782 5.441 -24.400 1.00 95.38 194 ARG A CA 1
ATOM 1352 C C . ARG A 1 194 ? 3.795 4.296 -23.384 1.00 95.38 194 ARG A C 1
ATOM 1354 O O . ARG A 1 194 ? 2.838 4.165 -22.622 1.00 95.38 194 ARG A O 1
ATOM 1361 N N . ALA A 1 195 ? 4.833 3.464 -23.381 1.00 95.25 195 ALA A N 1
ATOM 1362 C CA . ALA A 1 195 ? 4.979 2.394 -22.400 1.00 95.25 195 ALA A CA 1
ATOM 1363 C C . ALA A 1 195 ? 5.143 2.961 -20.982 1.00 95.25 195 ALA A C 1
ATOM 1365 O O . ALA A 1 195 ? 4.466 2.494 -20.068 1.00 95.25 195 ALA A O 1
ATOM 1366 N N . GLU A 1 196 ? 5.929 4.030 -20.817 1.00 93.38 196 GLU A N 1
ATOM 1367 C CA . GLU A 1 196 ? 6.045 4.741 -19.539 1.00 93.38 196 GLU A CA 1
ATOM 1368 C C . GLU A 1 196 ? 4.714 5.352 -19.096 1.00 93.38 196 GLU A C 1
ATOM 1370 O O . GLU A 1 196 ? 4.313 5.166 -17.954 1.00 93.38 196 GLU A O 1
ATOM 1375 N N . GLN A 1 197 ? 3.954 5.986 -19.996 1.00 95.38 197 GLN A N 1
ATOM 1376 C CA . GLN A 1 197 ? 2.622 6.506 -19.652 1.00 95.38 197 GLN A CA 1
ATOM 1377 C C . GLN A 1 197 ? 1.680 5.408 -19.142 1.00 95.38 197 GLN A C 1
ATOM 1379 O O . GLN A 1 197 ? 0.925 5.628 -18.196 1.00 95.38 197 GLN A O 1
ATOM 1384 N N . LEU A 1 198 ? 1.714 4.222 -19.756 1.00 97.69 198 LEU A N 1
ATOM 1385 C CA . LEU A 1 198 ? 0.927 3.073 -19.302 1.00 97.69 198 LEU A CA 1
ATOM 1386 C C . LEU A 1 198 ? 1.435 2.519 -17.967 1.00 97.69 198 LEU A C 1
ATOM 1388 O O . LEU A 1 198 ? 0.634 2.104 -17.132 1.00 97.69 198 LEU A O 1
ATOM 1392 N N . ASN A 1 199 ? 2.747 2.527 -17.747 1.00 95.19 199 ASN A N 1
ATOM 1393 C CA . ASN A 1 199 ? 3.347 2.136 -16.479 1.00 95.19 199 ASN A CA 1
ATOM 1394 C C . ASN A 1 199 ? 2.951 3.105 -15.351 1.00 95.19 199 ASN A C 1
ATOM 1396 O O . ASN A 1 199 ? 2.505 2.666 -14.292 1.00 95.19 199 ASN A O 1
ATOM 1400 N N . ASP A 1 200 ? 3.023 4.412 -15.587 1.00 94.38 200 ASP A N 1
ATOM 1401 C CA . ASP A 1 200 ? 2.608 5.443 -14.632 1.00 94.38 200 ASP A CA 1
ATOM 1402 C C . ASP A 1 200 ? 1.105 5.385 -14.346 1.00 94.38 200 ASP A C 1
ATOM 1404 O O . ASP A 1 200 ? 0.676 5.476 -13.191 1.00 94.38 200 ASP A O 1
ATOM 1408 N N . GLU A 1 201 ? 0.293 5.150 -15.378 1.00 96.00 201 GLU A N 1
ATOM 1409 C CA . GLU A 1 201 ? -1.137 4.901 -15.222 1.00 96.00 201 GLU A CA 1
ATOM 1410 C C . GLU A 1 201 ? -1.394 3.656 -14.365 1.00 96.00 201 GLU A C 1
ATOM 1412 O O . GLU A 1 201 ? -2.210 3.694 -13.442 1.00 96.00 201 GLU A O 1
ATOM 1417 N N . GLY A 1 202 ? -0.651 2.572 -14.597 1.00 96.69 202 GLY A N 1
ATOM 1418 C CA . GLY A 1 202 ? -0.716 1.368 -13.775 1.00 96.69 202 GLY A CA 1
ATOM 1419 C C . GLY A 1 202 ? -0.372 1.641 -12.312 1.00 96.69 202 GLY A C 1
ATOM 1420 O O . GLY A 1 202 ? -1.118 1.230 -11.422 1.00 96.69 202 GLY A O 1
ATOM 1421 N N . LYS A 1 203 ? 0.700 2.398 -12.037 1.00 94.75 203 LYS A N 1
ATOM 1422 C CA . LYS A 1 203 ? 1.084 2.815 -10.675 1.00 94.75 203 LYS A CA 1
ATOM 1423 C C . LYS A 1 203 ? -0.029 3.632 -10.012 1.00 94.75 203 LYS A C 1
ATOM 1425 O O . LYS A 1 203 ? -0.374 3.390 -8.851 1.00 94.75 203 LYS A O 1
ATOM 1430 N N . ARG A 1 204 ? -0.631 4.570 -10.750 1.00 93.88 204 ARG A N 1
ATOM 1431 C CA . ARG A 1 204 ? -1.742 5.406 -10.276 1.00 93.88 204 ARG A CA 1
ATOM 1432 C C . ARG A 1 204 ? -2.977 4.570 -9.934 1.00 93.88 204 ARG A C 1
ATOM 1434 O O . ARG A 1 204 ? -3.536 4.741 -8.851 1.00 93.88 204 ARG A O 1
ATOM 1441 N N . LEU A 1 205 ? -3.389 3.668 -10.825 1.00 95.50 205 LEU A N 1
ATOM 1442 C CA . LEU A 1 205 ? -4.527 2.765 -10.616 1.00 95.50 205 LEU A CA 1
ATOM 1443 C C . LEU A 1 205 ? -4.282 1.824 -9.432 1.00 95.50 205 LEU A C 1
ATOM 1445 O O . LEU A 1 205 ? -5.159 1.660 -8.586 1.00 95.50 205 LEU A O 1
ATOM 1449 N N . PHE A 1 206 ? -3.063 1.296 -9.306 1.00 95.69 206 PHE A N 1
ATOM 1450 C CA . PHE A 1 206 ? -2.680 0.414 -8.208 1.00 95.69 206 PHE A CA 1
ATOM 1451 C C . PHE A 1 206 ? -2.824 1.112 -6.852 1.00 95.69 206 PHE A C 1
ATOM 1453 O O . PHE A 1 206 ? -3.429 0.568 -5.932 1.00 95.69 206 PHE A O 1
ATOM 1460 N N . ARG A 1 207 ? -2.330 2.353 -6.731 1.00 92.06 207 ARG A N 1
ATOM 1461 C CA . ARG A 1 207 ? -2.493 3.167 -5.512 1.00 92.06 207 ARG A CA 1
ATOM 1462 C C . ARG A 1 207 ? -3.943 3.496 -5.209 1.00 92.06 207 ARG A C 1
ATOM 1464 O O . ARG A 1 207 ? -4.305 3.584 -4.044 1.00 92.06 207 ARG A O 1
ATOM 1471 N N . ALA A 1 208 ? -4.765 3.668 -6.239 1.00 91.06 208 ALA A N 1
ATOM 1472 C CA . ALA A 1 208 ? -6.202 3.860 -6.085 1.00 91.06 208 ALA A CA 1
ATOM 1473 C C . ALA A 1 208 ? -6.945 2.565 -5.691 1.00 91.06 208 ALA A C 1
ATOM 1475 O O . ALA A 1 208 ? -8.142 2.613 -5.411 1.00 91.06 208 ALA A O 1
ATOM 1476 N N . GLY A 1 209 ? -6.259 1.418 -5.662 1.00 90.50 209 GLY A N 1
ATOM 1477 C CA . GLY A 1 209 ? -6.834 0.103 -5.386 1.00 90.50 209 GLY A CA 1
ATOM 1478 C C . GLY A 1 209 ? -7.561 -0.536 -6.569 1.00 90.50 209 GLY A C 1
ATOM 1479 O O . GLY A 1 209 ? -8.108 -1.626 -6.415 1.00 90.50 209 GLY A O 1
ATOM 1480 N N . ASP A 1 210 ? -7.530 0.076 -7.757 1.00 94.88 210 ASP A N 1
ATOM 1481 C CA . ASP A 1 210 ? -7.997 -0.560 -8.991 1.00 94.88 210 ASP A CA 1
ATOM 1482 C C . ASP A 1 210 ? -6.919 -1.515 -9.517 1.00 94.88 210 ASP A C 1
ATOM 1484 O O . ASP A 1 210 ? -6.147 -1.209 -10.428 1.00 94.88 210 ASP A O 1
ATOM 1488 N N . LEU A 1 211 ? -6.824 -2.675 -8.869 1.00 95.44 211 LEU A N 1
ATOM 1489 C CA . LEU A 1 211 ? -5.769 -3.651 -9.126 1.00 95.44 211 LEU A CA 1
ATOM 1490 C C . LEU A 1 211 ? -5.896 -4.314 -10.510 1.00 95.44 211 LEU A C 1
ATOM 1492 O O . LEU A 1 211 ? -4.878 -4.606 -11.136 1.00 95.44 211 LEU A O 1
ATOM 1496 N N . GLU A 1 212 ? -7.119 -4.524 -11.010 1.00 97.81 212 GLU A N 1
ATOM 1497 C CA . GLU A 1 212 ? -7.354 -5.065 -12.361 1.00 97.81 212 GLU A CA 1
ATOM 1498 C C . GLU A 1 212 ? -7.032 -4.025 -13.443 1.00 97.81 212 GLU A C 1
ATOM 1500 O O . GLU A 1 212 ? -6.373 -4.341 -14.441 1.00 97.81 212 GLU A O 1
ATOM 1505 N N . GLY A 1 213 ? -7.434 -2.765 -13.235 1.00 98.12 213 GLY A N 1
ATOM 1506 C CA . GLY A 1 213 ? -7.037 -1.655 -14.096 1.00 98.12 213 GLY A CA 1
ATOM 1507 C C . GLY A 1 213 ? -5.517 -1.490 -14.135 1.00 98.12 213 GLY A C 1
ATOM 1508 O O . GLY A 1 213 ? -4.934 -1.381 -15.215 1.00 98.12 213 GLY A O 1
ATOM 1509 N N . ALA A 1 214 ? -4.858 -1.572 -12.976 1.00 98.19 214 ALA A N 1
ATOM 1510 C CA . ALA A 1 214 ? -3.404 -1.524 -12.876 1.00 98.19 214 ALA A CA 1
ATOM 1511 C C . ALA A 1 214 ? -2.725 -2.661 -13.650 1.00 98.19 214 ALA A C 1
ATOM 1513 O O . ALA A 1 214 ? -1.830 -2.406 -14.454 1.00 98.19 214 ALA A O 1
ATOM 1514 N N . ALA A 1 215 ? -3.173 -3.908 -13.459 1.00 98.50 215 ALA A N 1
ATOM 1515 C CA . ALA A 1 215 ? -2.651 -5.059 -14.194 1.00 98.50 215 ALA A CA 1
ATOM 1516 C C . ALA A 1 215 ? -2.826 -4.889 -15.713 1.00 98.50 215 ALA A C 1
ATOM 1518 O O . ALA A 1 215 ? -1.909 -5.178 -16.480 1.00 98.50 215 ALA A O 1
ATOM 1519 N N . THR A 1 216 ? -3.970 -4.359 -16.151 1.00 98.69 216 THR A N 1
ATOM 1520 C CA . THR A 1 216 ? -4.233 -4.072 -17.568 1.00 98.69 216 THR A CA 1
ATOM 1521 C C . THR A 1 216 ? -3.263 -3.028 -18.124 1.00 98.69 216 THR A C 1
ATOM 1523 O O . THR A 1 216 ? -2.687 -3.231 -19.194 1.00 98.69 216 THR A O 1
ATOM 1526 N N . ALA A 1 217 ? -3.043 -1.929 -17.399 1.00 98.50 217 ALA A N 1
ATOM 1527 C CA . ALA A 1 217 ? -2.134 -0.866 -17.818 1.00 98.50 217 ALA A CA 1
ATOM 1528 C C . ALA A 1 217 ? -0.673 -1.352 -17.879 1.00 98.50 217 ALA A C 1
ATOM 1530 O O . ALA A 1 217 ? -0.014 -1.182 -18.906 1.00 98.50 217 ALA A O 1
ATOM 1531 N N . PHE A 1 218 ? -0.195 -2.060 -16.848 1.00 98.38 218 PHE A N 1
ATOM 1532 C CA . PHE A 1 218 ? 1.152 -2.644 -16.841 1.00 98.38 218 PHE A CA 1
ATOM 1533 C C . PHE A 1 218 ? 1.352 -3.682 -17.952 1.00 98.38 218 PHE A C 1
ATOM 1535 O O . PHE A 1 218 ? 2.391 -3.683 -18.608 1.00 98.38 218 PHE A O 1
ATOM 1542 N N . ALA A 1 219 ? 0.358 -4.538 -18.215 1.00 98.50 219 ALA A N 1
ATOM 1543 C CA . ALA A 1 219 ? 0.408 -5.476 -19.336 1.00 98.50 219 ALA A CA 1
ATOM 1544 C C . ALA A 1 219 ? 0.481 -4.749 -20.688 1.00 98.50 219 ALA A C 1
ATOM 1546 O O . ALA A 1 219 ? 1.187 -5.194 -21.591 1.00 98.50 219 ALA A O 1
ATOM 1547 N N . GLY A 1 220 ? -0.199 -3.606 -20.812 1.00 98.12 220 GLY A N 1
ATOM 1548 C CA . GLY A 1 220 ? -0.070 -2.716 -21.960 1.00 98.12 220 GLY A CA 1
ATOM 1549 C C . GLY A 1 220 ? 1.350 -2.173 -22.132 1.00 98.12 220 GLY A C 1
ATOM 1550 O O . GLY A 1 220 ? 1.858 -2.189 -23.249 1.00 98.12 220 GLY A O 1
ATOM 1551 N N . ALA A 1 221 ? 2.009 -1.745 -21.050 1.00 97.25 221 ALA A N 1
ATOM 1552 C CA . ALA A 1 221 ? 3.402 -1.288 -21.092 1.00 97.25 221 ALA A CA 1
ATOM 1553 C C . ALA A 1 221 ? 4.356 -2.410 -21.542 1.00 97.25 221 ALA A C 1
ATOM 1555 O O . ALA A 1 221 ? 5.123 -2.222 -22.486 1.00 97.25 221 ALA A O 1
ATOM 1556 N N . VAL A 1 222 ? 4.229 -3.602 -20.942 1.00 97.00 222 VAL A N 1
ATOM 1557 C CA . VAL A 1 222 ? 4.989 -4.817 -21.300 1.00 97.00 222 VAL A CA 1
ATOM 1558 C C . VAL A 1 222 ? 4.820 -5.195 -22.776 1.00 97.00 222 VAL A C 1
ATOM 1560 O O . VAL A 1 222 ? 5.772 -5.627 -23.423 1.00 97.00 222 VAL A O 1
ATOM 1563 N N . ALA A 1 223 ? 3.615 -5.031 -23.327 1.00 97.06 223 ALA A N 1
ATOM 1564 C CA . ALA A 1 223 ? 3.334 -5.350 -24.723 1.00 97.06 223 ALA A CA 1
ATOM 1565 C C . ALA A 1 223 ? 4.002 -4.388 -25.723 1.00 97.06 223 ALA A C 1
ATOM 1567 O O . ALA A 1 223 ? 4.125 -4.736 -26.897 1.00 97.06 223 ALA A O 1
ATOM 1568 N N . ILE A 1 224 ? 4.401 -3.190 -25.282 1.00 95.81 224 ILE A N 1
ATOM 1569 C CA . ILE A 1 224 ? 5.080 -2.193 -26.121 1.00 95.81 224 ILE A CA 1
ATOM 1570 C C . ILE A 1 224 ? 6.596 -2.305 -25.953 1.00 95.81 224 ILE A C 1
ATOM 1572 O O . ILE A 1 224 ? 7.309 -2.387 -26.950 1.00 95.81 224 ILE A O 1
ATOM 1576 N N . VAL A 1 225 ? 7.081 -2.337 -24.709 1.00 93.88 225 VAL A N 1
ATOM 1577 C CA . VAL A 1 225 ? 8.510 -2.420 -24.385 1.00 93.88 225 VAL A CA 1
ATOM 1578 C C . VAL A 1 225 ? 8.736 -3.495 -23.326 1.00 93.88 225 VAL A C 1
ATOM 1580 O O . VAL A 1 225 ? 8.115 -3.494 -22.265 1.00 93.88 225 VAL A O 1
ATOM 1583 N N . ALA A 1 226 ? 9.683 -4.393 -23.593 1.00 93.12 226 ALA A N 1
ATOM 1584 C CA . ALA A 1 226 ? 10.059 -5.480 -22.694 1.00 93.12 226 ALA A CA 1
ATOM 1585 C C . ALA A 1 226 ? 11.038 -5.019 -21.592 1.00 93.12 226 ALA A C 1
ATOM 1587 O O . ALA A 1 226 ? 12.100 -5.613 -21.408 1.00 93.12 226 ALA A O 1
ATOM 1588 N N . ASP A 1 227 ? 10.689 -3.950 -20.877 1.00 93.75 227 ASP A N 1
ATOM 1589 C CA . ASP A 1 227 ? 11.474 -3.437 -19.753 1.00 93.75 227 ASP A CA 1
ATOM 1590 C C . ASP A 1 227 ? 11.211 -4.285 -18.489 1.00 93.75 227 ASP A C 1
ATOM 1592 O O . ASP A 1 227 ? 10.046 -4.492 -18.116 1.00 93.75 227 ASP A O 1
ATOM 1596 N N . PRO A 1 228 ? 12.254 -4.772 -17.788 1.00 94.19 228 PRO A N 1
ATOM 1597 C CA . PRO A 1 228 ? 12.096 -5.595 -16.588 1.00 94.19 228 PRO A CA 1
ATOM 1598 C C . PRO A 1 228 ? 11.285 -4.911 -15.471 1.00 94.19 228 PRO A C 1
ATOM 1600 O O . PRO A 1 228 ? 10.631 -5.603 -14.685 1.00 94.19 228 PRO A O 1
ATOM 1603 N N . ARG A 1 229 ? 11.268 -3.571 -15.400 1.00 94.19 229 ARG A N 1
ATOM 1604 C CA . ARG A 1 229 ? 10.470 -2.805 -14.426 1.00 94.19 229 ARG A CA 1
ATOM 1605 C C . ARG A 1 229 ? 8.972 -3.015 -14.640 1.00 94.19 229 ARG A C 1
ATOM 1607 O O . ARG A 1 229 ? 8.238 -3.196 -13.668 1.00 94.19 229 ARG A O 1
ATOM 1614 N N . TYR A 1 230 ? 8.511 -3.052 -15.890 1.00 95.69 230 TYR A N 1
ATOM 1615 C CA . TYR A 1 230 ? 7.087 -3.223 -16.199 1.00 95.69 230 TYR A CA 1
ATOM 1616 C C . TYR A 1 230 ? 6.613 -4.642 -15.876 1.00 95.69 230 TYR A C 1
ATOM 1618 O O . TYR A 1 230 ? 5.545 -4.818 -15.287 1.00 95.69 230 TYR A O 1
ATOM 1626 N N . TYR A 1 231 ? 7.439 -5.653 -16.164 1.00 97.12 231 TYR A N 1
ATOM 1627 C CA . TYR A 1 231 ? 7.181 -7.033 -15.744 1.00 97.12 231 TYR A CA 1
ATOM 1628 C C . TYR A 1 231 ? 7.105 -7.164 -14.220 1.00 97.12 231 TYR A C 1
ATOM 1630 O O . TYR A 1 231 ? 6.211 -7.834 -13.698 1.00 97.12 231 TYR A O 1
ATOM 1638 N N . PHE A 1 232 ? 8.006 -6.500 -13.488 1.00 96.12 232 PHE A N 1
ATOM 1639 C CA . PHE A 1 232 ? 7.970 -6.488 -12.027 1.00 96.12 232 PHE A CA 1
ATOM 1640 C C . PHE A 1 232 ? 6.687 -5.833 -11.491 1.00 96.12 232 PHE A C 1
ATOM 1642 O O . PHE A 1 232 ? 6.042 -6.387 -10.599 1.00 96.12 232 PHE A O 1
ATOM 1649 N N . ASN A 1 233 ? 6.274 -4.696 -12.054 1.00 96.00 233 ASN A N 1
ATOM 1650 C CA . ASN A 1 233 ? 5.042 -4.016 -11.649 1.00 96.00 233 ASN A CA 1
ATOM 1651 C C . ASN A 1 233 ? 3.794 -4.861 -11.949 1.00 96.00 233 ASN A C 1
ATOM 1653 O O . ASN A 1 233 ? 2.914 -4.984 -11.094 1.00 96.00 233 ASN A O 1
ATOM 1657 N N . LEU A 1 234 ? 3.752 -5.536 -13.102 1.00 98.00 234 LEU A N 1
ATOM 1658 C CA . LEU A 1 234 ? 2.682 -6.477 -13.430 1.00 98.00 234 LEU A CA 1
ATOM 1659 C C . LEU A 1 234 ? 2.674 -7.697 -12.493 1.00 98.00 234 LEU A C 1
ATOM 1661 O O . LEU A 1 234 ? 1.609 -8.109 -12.033 1.00 98.00 234 LEU A O 1
ATOM 1665 N N . CYS A 1 235 ? 3.847 -8.245 -12.149 1.00 97.50 235 CYS A N 1
ATOM 1666 C CA . CYS A 1 235 ? 3.967 -9.285 -11.123 1.00 97.50 235 CYS A CA 1
ATOM 1667 C C . CYS A 1 235 ? 3.352 -8.828 -9.795 1.00 97.50 235 CYS A C 1
ATOM 1669 O O . CYS A 1 235 ? 2.599 -9.569 -9.161 1.00 97.50 235 CYS A O 1
ATOM 1671 N N . PHE A 1 236 ? 3.642 -7.593 -9.384 1.00 94.56 236 PHE A N 1
ATOM 1672 C CA . PHE A 1 236 ? 3.139 -7.028 -8.137 1.00 94.56 236 PHE A CA 1
ATOM 1673 C C . PHE A 1 236 ? 1.616 -6.809 -8.162 1.00 94.56 236 PHE A C 1
ATOM 1675 O O . PHE A 1 236 ? 0.940 -7.118 -7.178 1.00 94.56 236 PHE A O 1
ATOM 1682 N N . ALA A 1 237 ? 1.060 -6.379 -9.299 1.00 96.88 237 ALA A N 1
ATOM 1683 C CA . ALA A 1 237 ? -0.385 -6.302 -9.531 1.00 96.88 237 ALA A CA 1
ATOM 1684 C C . ALA A 1 237 ? -1.072 -7.671 -9.429 1.00 96.88 237 ALA A C 1
ATOM 1686 O O . ALA A 1 237 ? -2.046 -7.821 -8.690 1.00 96.88 237 ALA A O 1
ATOM 1687 N N . TYR A 1 238 ? -0.529 -8.701 -10.080 1.00 97.81 238 TYR A N 1
ATOM 1688 C CA . TYR A 1 238 ? -1.081 -10.052 -9.977 1.00 97.81 238 TYR A CA 1
ATOM 1689 C C . TYR A 1 238 ? -0.930 -10.666 -8.580 1.00 97.81 238 TYR A C 1
ATOM 1691 O O . TYR A 1 238 ? -1.829 -11.385 -8.143 1.00 97.81 238 TYR A O 1
ATOM 1699 N N . GLU A 1 239 ? 0.143 -10.362 -7.835 1.00 95.38 239 GLU A N 1
ATOM 1700 C CA . GLU A 1 239 ? 0.238 -10.746 -6.417 1.00 95.38 239 GLU A CA 1
ATOM 1701 C C . GLU A 1 239 ? -0.900 -10.111 -5.607 1.00 95.38 239 GLU A C 1
ATOM 1703 O O . GLU A 1 239 ? -1.510 -10.790 -4.777 1.00 95.38 239 GLU A O 1
ATOM 1708 N N . ALA A 1 240 ? -1.177 -8.823 -5.833 1.00 93.38 240 ALA A N 1
ATOM 1709 C CA . ALA A 1 240 ? -2.224 -8.081 -5.135 1.00 93.38 240 ALA A CA 1
ATOM 1710 C C . ALA A 1 240 ? -3.616 -8.686 -5.384 1.00 93.38 240 ALA A C 1
ATOM 1712 O O . ALA A 1 240 ? -4.388 -8.843 -4.442 1.00 93.38 240 ALA A O 1
ATOM 1713 N N . LEU A 1 241 ? -3.881 -9.110 -6.624 1.00 95.00 241 LEU A N 1
ATOM 1714 C CA . LEU A 1 241 ? -5.084 -9.842 -7.052 1.00 95.00 241 LEU A CA 1
ATOM 1715 C C . LEU A 1 241 ? -5.101 -11.318 -6.618 1.00 95.00 241 LEU A C 1
ATOM 1717 O O . LEU A 1 241 ? -6.017 -12.066 -6.948 1.00 95.00 241 LEU A O 1
ATOM 1721 N N . GLU A 1 242 ? -4.052 -11.763 -5.930 1.00 94.69 242 GLU A N 1
ATOM 1722 C CA . GLU A 1 242 ? -3.805 -13.146 -5.539 1.00 94.69 242 GLU A CA 1
ATOM 1723 C C . GLU A 1 242 ? -3.780 -14.181 -6.679 1.00 94.69 242 GLU A C 1
ATOM 1725 O O . GLU A 1 242 ? -3.951 -15.388 -6.450 1.00 94.69 242 GLU A O 1
ATOM 1730 N N . ARG A 1 243 ? -3.509 -13.719 -7.901 1.00 97.06 243 ARG A N 1
ATOM 1731 C CA . ARG A 1 243 ? -3.290 -14.526 -9.105 1.00 97.06 243 ARG A CA 1
ATOM 1732 C C . ARG A 1 243 ? -1.839 -15.001 -9.131 1.00 97.06 243 ARG A C 1
ATOM 1734 O O . ARG A 1 243 ? -1.020 -14.543 -9.920 1.00 97.06 243 ARG A O 1
ATOM 1741 N N . TYR A 1 244 ? -1.491 -15.883 -8.195 1.00 96.62 244 TYR A N 1
ATOM 1742 C CA . TYR A 1 244 ? -0.090 -16.188 -7.884 1.00 96.62 244 TYR A CA 1
ATOM 1743 C C . TYR A 1 244 ? 0.696 -16.842 -9.022 1.00 96.62 244 TYR A C 1
ATOM 1745 O O . TYR A 1 244 ? 1.887 -16.568 -9.154 1.00 96.62 244 TYR A O 1
ATOM 1753 N N . ASP A 1 245 ? 0.066 -17.679 -9.847 1.00 97.81 245 ASP A N 1
ATOM 1754 C CA . ASP A 1 245 ? 0.759 -18.287 -10.989 1.00 97.81 245 ASP A CA 1
ATOM 1755 C C . ASP A 1 245 ? 1.076 -17.249 -12.073 1.00 97.81 245 ASP A C 1
ATOM 1757 O O . ASP A 1 245 ? 2.204 -17.213 -12.568 1.00 97.81 245 ASP A O 1
ATOM 1761 N N . ASP A 1 246 ? 0.135 -16.341 -12.354 1.00 98.31 246 ASP A N 1
ATOM 1762 C CA . ASP A 1 246 ? 0.365 -15.204 -13.251 1.00 98.31 246 ASP A CA 1
ATOM 1763 C C . ASP A 1 246 ? 1.467 -14.293 -12.692 1.00 98.31 246 ASP A C 1
ATOM 1765 O O . ASP A 1 246 ? 2.390 -13.916 -13.413 1.00 98.31 246 ASP A O 1
ATOM 1769 N N . ALA A 1 247 ? 1.428 -13.993 -11.390 1.00 98.00 247 ALA A N 1
ATOM 1770 C CA . ALA A 1 247 ? 2.445 -13.185 -10.725 1.00 98.00 247 ALA A CA 1
ATOM 1771 C C . ALA A 1 247 ? 3.846 -13.804 -10.868 1.00 98.00 247 ALA A C 1
ATOM 1773 O O . ALA A 1 247 ? 4.781 -13.132 -11.301 1.00 98.00 247 ALA A O 1
ATOM 1774 N N . LEU A 1 248 ? 3.997 -15.102 -10.581 1.00 98.44 248 LEU A N 1
ATOM 1775 C CA . LEU A 1 248 ? 5.279 -15.802 -10.718 1.00 98.44 248 LEU A CA 1
ATOM 1776 C C . LEU A 1 248 ? 5.790 -15.811 -12.157 1.00 98.44 248 LEU A C 1
ATOM 1778 O O . LEU A 1 248 ? 6.996 -15.664 -12.363 1.00 98.44 248 LEU A O 1
ATOM 1782 N N . ALA A 1 249 ? 4.901 -15.964 -13.141 1.00 98.56 249 ALA A N 1
ATOM 1783 C CA . ALA A 1 249 ? 5.280 -15.889 -14.546 1.00 98.56 249 ALA A CA 1
ATOM 1784 C C . ALA A 1 249 ? 5.892 -14.520 -14.883 1.00 98.56 249 ALA A C 1
ATOM 1786 O O . ALA A 1 249 ? 6.973 -14.462 -15.466 1.00 98.56 249 ALA A O 1
ATOM 1787 N N . GLN A 1 250 ? 5.263 -13.426 -14.445 1.00 98.62 250 GLN A N 1
ATOM 1788 C CA . GLN A 1 250 ? 5.757 -12.074 -14.727 1.00 98.62 250 GLN A CA 1
ATOM 1789 C C . GLN A 1 250 ? 7.023 -11.725 -13.940 1.00 98.62 250 GLN A C 1
ATOM 1791 O O . GLN A 1 250 ? 7.936 -11.112 -14.484 1.00 98.62 250 GLN A O 1
ATOM 1796 N N . CYS A 1 251 ? 7.144 -12.170 -12.687 1.00 98.12 251 CYS A N 1
ATOM 1797 C CA . CYS A 1 251 ? 8.377 -11.970 -11.927 1.00 98.12 251 CYS A CA 1
ATOM 1798 C C . CYS A 1 251 ? 9.567 -12.710 -12.560 1.00 98.12 251 CYS A C 1
ATOM 1800 O O . CYS A 1 251 ? 10.675 -12.186 -12.577 1.00 98.12 251 CYS A O 1
ATOM 1802 N N . ARG A 1 252 ? 9.360 -13.915 -13.106 1.00 98.50 252 ARG A N 1
ATOM 1803 C CA . ARG A 1 252 ? 10.418 -14.639 -13.830 1.00 98.50 252 ARG A CA 1
ATOM 1804 C C . ARG A 1 252 ? 10.781 -13.938 -15.135 1.00 98.50 252 ARG A C 1
ATOM 1806 O O . ARG A 1 252 ? 11.963 -13.737 -15.378 1.00 98.50 252 ARG A O 1
ATOM 1813 N N . ALA A 1 253 ? 9.789 -13.453 -15.884 1.00 97.88 253 ALA A N 1
ATOM 1814 C CA . ALA A 1 253 ? 10.040 -12.630 -17.065 1.00 97.88 253 ALA A CA 1
ATOM 1815 C C . ALA A 1 253 ? 10.889 -11.390 -16.723 1.00 97.88 253 ALA A C 1
ATOM 1817 O O . ALA A 1 253 ? 11.881 -11.123 -17.393 1.00 97.88 253 ALA A O 1
ATOM 1818 N N . ALA A 1 254 ? 10.600 -10.691 -15.619 1.00 96.94 254 ALA A N 1
ATOM 1819 C CA . ALA A 1 254 ? 11.423 -9.564 -15.170 1.00 96.94 254 ALA A CA 1
ATOM 1820 C C . ALA A 1 254 ? 12.902 -9.943 -14.952 1.00 96.94 254 ALA A C 1
ATOM 1822 O O . ALA A 1 254 ? 13.783 -9.133 -15.223 1.00 96.94 254 ALA A O 1
ATOM 1823 N N . LEU A 1 255 ? 13.192 -11.167 -14.490 1.00 96.88 255 LEU A N 1
ATOM 1824 C CA . LEU A 1 255 ? 14.564 -11.663 -14.313 1.00 96.88 255 LEU A CA 1
ATOM 1825 C C . LEU A 1 255 ? 15.268 -11.998 -15.634 1.00 96.88 255 LEU A C 1
ATOM 1827 O O . LEU A 1 255 ? 16.493 -11.854 -15.708 1.00 96.88 255 LEU A O 1
ATOM 1831 N N . ASP A 1 256 ? 14.504 -12.400 -16.649 1.00 97.06 256 ASP A N 1
ATOM 1832 C CA . ASP A 1 256 ? 14.995 -12.761 -17.982 1.00 97.06 256 ASP A CA 1
ATOM 1833 C C . ASP A 1 256 ? 15.311 -11.525 -18.851 1.00 97.06 256 ASP A C 1
ATOM 1835 O O . ASP A 1 256 ? 16.076 -11.616 -19.810 1.00 97.06 256 ASP A O 1
ATOM 1839 N N . HIS A 1 257 ? 14.784 -10.349 -18.490 1.00 93.06 257 HIS A N 1
ATOM 1840 C CA . HIS A 1 257 ? 14.932 -9.089 -19.234 1.00 93.06 257 HIS A CA 1
ATOM 1841 C C . HIS A 1 257 ? 16.038 -8.160 -18.695 1.00 93.06 257 HIS A C 1
ATOM 1843 O O . HIS A 1 257 ? 15.903 -6.942 -18.722 1.00 93.06 257 HIS A O 1
ATOM 1849 N N . ASN A 1 258 ? 17.162 -8.722 -18.236 1.00 91.38 258 ASN A N 1
ATOM 1850 C CA . ASN A 1 258 ? 18.346 -7.975 -17.770 1.00 91.38 258 ASN A CA 1
ATOM 1851 C C . ASN A 1 258 ? 18.047 -6.879 -16.718 1.00 91.38 258 ASN A C 1
ATOM 1853 O O . ASN A 1 258 ? 18.408 -5.718 -16.920 1.00 91.38 258 ASN A O 1
ATOM 1857 N N . PRO A 1 259 ? 17.419 -7.214 -15.576 1.00 91.38 259 PRO A N 1
ATOM 1858 C CA . PRO A 1 259 ? 17.181 -6.236 -14.520 1.00 91.38 259 PRO A CA 1
ATOM 1859 C C . PRO A 1 259 ? 18.499 -5.759 -13.897 1.00 91.38 259 PRO A C 1
ATOM 1861 O O . PRO A 1 259 ? 19.475 -6.518 -13.835 1.00 91.38 259 PRO A O 1
ATOM 1864 N N . SER A 1 260 ? 18.483 -4.541 -13.346 1.00 87.81 260 SER A N 1
ATOM 1865 C CA . SER A 1 260 ? 19.524 -4.079 -12.419 1.00 87.81 260 SER A CA 1
ATOM 1866 C C . SER A 1 260 ? 19.639 -5.018 -11.214 1.00 87.81 260 SER A C 1
ATOM 1868 O O . SER A 1 260 ? 18.689 -5.734 -10.880 1.00 87.81 260 SER A O 1
ATOM 1870 N N . ASP A 1 261 ? 20.773 -5.008 -10.516 1.00 85.50 261 ASP A N 1
ATOM 1871 C CA . ASP A 1 261 ? 20.985 -5.897 -9.368 1.00 85.50 261 ASP A CA 1
ATOM 1872 C C . ASP A 1 261 ? 19.988 -5.623 -8.235 1.00 85.50 261 ASP A C 1
ATOM 1874 O O . ASP A 1 261 ? 19.427 -6.557 -7.647 1.00 85.50 261 ASP A O 1
ATOM 1878 N N . ARG A 1 262 ? 19.652 -4.347 -8.006 1.00 82.31 262 ARG A N 1
ATOM 1879 C CA . ARG A 1 262 ? 18.577 -3.950 -7.086 1.00 82.31 262 ARG A CA 1
ATOM 1880 C C . ARG A 1 262 ? 17.227 -4.545 -7.495 1.00 82.31 262 ARG A C 1
ATOM 1882 O O . ARG A 1 262 ? 16.543 -5.137 -6.652 1.00 82.31 262 ARG A O 1
ATOM 1889 N N . LEU A 1 263 ? 16.832 -4.414 -8.765 1.00 84.38 263 LEU A N 1
ATOM 1890 C CA . LEU A 1 263 ? 15.555 -4.947 -9.250 1.00 84.38 263 LEU A CA 1
ATOM 1891 C C . LEU A 1 263 ? 15.542 -6.480 -9.215 1.00 84.38 263 LEU A C 1
ATOM 1893 O O . LEU A 1 263 ? 14.540 -7.073 -8.814 1.00 84.38 263 LEU A O 1
ATOM 1897 N N . ARG A 1 264 ? 16.661 -7.131 -9.536 1.00 91.62 264 ARG A N 1
ATOM 1898 C CA . ARG A 1 264 ? 16.848 -8.583 -9.430 1.00 91.62 264 ARG A CA 1
ATOM 1899 C C . ARG A 1 264 ? 16.623 -9.073 -8.003 1.00 91.62 264 ARG A C 1
ATOM 1901 O O . ARG A 1 264 ? 15.810 -9.971 -7.789 1.00 91.62 264 ARG A O 1
ATOM 1908 N N . ALA A 1 265 ? 17.287 -8.463 -7.021 1.00 86.81 265 ALA A N 1
ATOM 1909 C CA . ALA A 1 265 ? 17.154 -8.831 -5.612 1.00 86.81 265 ALA A CA 1
ATOM 1910 C C . ALA A 1 265 ? 15.716 -8.635 -5.097 1.00 86.81 265 ALA A C 1
ATOM 1912 O O . ALA A 1 265 ? 15.157 -9.507 -4.419 1.00 86.81 265 ALA A O 1
ATOM 1913 N N . LYS A 1 266 ? 15.084 -7.513 -5.471 1.00 85.88 266 LYS A N 1
ATOM 1914 C CA . LYS A 1 266 ? 13.679 -7.212 -5.153 1.00 85.88 266 LYS A CA 1
ATOM 1915 C C . LYS A 1 266 ? 12.726 -8.242 -5.773 1.00 85.88 266 LYS A C 1
ATOM 1917 O O . LYS A 1 266 ? 11.820 -8.726 -5.093 1.00 85.88 266 LYS A O 1
ATOM 1922 N N . THR A 1 267 ? 12.957 -8.615 -7.029 1.00 92.69 267 THR A N 1
ATOM 1923 C CA . THR A 1 267 ? 12.153 -9.598 -7.771 1.00 92.69 267 THR A CA 1
ATOM 1924 C C . THR A 1 267 ? 12.293 -11.001 -7.186 1.00 92.69 267 THR A C 1
ATOM 1926 O O . THR A 1 267 ? 11.285 -11.667 -6.964 1.00 92.69 267 THR A O 1
ATOM 1929 N N . GLN A 1 268 ? 13.508 -11.434 -6.839 1.00 94.69 268 GLN A N 1
ATOM 1930 C CA . GLN A 1 268 ? 13.727 -12.742 -6.215 1.00 94.69 268 GLN A CA 1
ATOM 1931 C C . GLN A 1 268 ? 13.032 -12.844 -4.853 1.00 94.69 268 GLN A C 1
ATOM 1933 O O . GLN A 1 268 ? 12.313 -13.804 -4.590 1.00 94.69 268 GLN A O 1
ATOM 1938 N N . THR A 1 269 ? 13.165 -11.805 -4.024 1.00 89.81 269 THR A N 1
ATOM 1939 C CA . THR A 1 269 ? 12.455 -11.726 -2.739 1.00 89.81 269 THR A CA 1
ATOM 1940 C C . THR A 1 269 ? 10.946 -11.888 -2.944 1.00 89.81 269 THR A C 1
ATOM 1942 O O . THR A 1 269 ? 10.283 -12.608 -2.198 1.00 89.81 269 THR A O 1
ATOM 1945 N N . ARG A 1 270 ? 10.397 -11.236 -3.978 1.00 91.31 270 ARG A N 1
ATOM 1946 C CA . ARG A 1 270 ? 8.974 -11.293 -4.326 1.00 91.31 270 ARG A CA 1
ATOM 1947 C C . ARG A 1 270 ? 8.533 -12.690 -4.765 1.00 91.31 270 ARG A C 1
ATOM 1949 O O . ARG A 1 270 ? 7.485 -13.139 -4.304 1.00 91.31 270 ARG A O 1
ATOM 1956 N N . ILE A 1 271 ? 9.328 -13.387 -5.577 1.00 95.94 271 ILE A N 1
ATOM 1957 C CA . ILE A 1 271 ? 9.075 -14.782 -5.974 1.00 95.94 271 ILE A CA 1
ATOM 1958 C C . ILE A 1 271 ? 8.925 -15.670 -4.735 1.00 95.94 271 ILE A C 1
ATOM 1960 O O . ILE A 1 271 ? 7.892 -16.320 -4.583 1.00 95.94 271 ILE A O 1
ATOM 1964 N N . ASP A 1 272 ? 9.877 -15.617 -3.800 1.00 93.88 272 ASP A N 1
ATOM 1965 C CA . ASP A 1 272 ? 9.856 -16.450 -2.589 1.00 93.88 272 ASP A CA 1
ATOM 1966 C C . ASP A 1 272 ? 8.593 -16.207 -1.738 1.00 93.88 272 ASP A C 1
ATOM 1968 O O . ASP A 1 272 ? 8.024 -17.118 -1.130 1.00 93.88 272 ASP A O 1
ATOM 1972 N N . ILE A 1 273 ? 8.131 -14.953 -1.679 1.00 89.25 273 ILE A N 1
ATOM 1973 C CA . ILE A 1 273 ? 6.905 -14.569 -0.968 1.00 89.25 273 ILE A CA 1
ATOM 1974 C C . ILE A 1 273 ? 5.676 -15.172 -1.643 1.00 89.25 273 ILE A C 1
ATOM 1976 O O . ILE A 1 273 ? 4.831 -15.754 -0.957 1.00 89.25 273 ILE A O 1
ATOM 1980 N N . ILE A 1 274 ? 5.571 -15.022 -2.964 1.00 94.31 274 ILE A N 1
ATOM 1981 C CA . ILE A 1 274 ? 4.431 -15.522 -3.731 1.00 94.31 274 ILE A CA 1
ATOM 1982 C C . ILE A 1 274 ? 4.379 -17.050 -3.655 1.00 94.31 274 ILE A C 1
ATOM 1984 O O . ILE A 1 274 ? 3.302 -17.606 -3.454 1.00 94.31 274 ILE A O 1
ATOM 1988 N N . GLU A 1 275 ? 5.520 -17.738 -3.721 1.00 95.44 275 GLU A N 1
ATOM 1989 C CA . GLU A 1 275 ? 5.577 -19.198 -3.596 1.00 95.44 275 GLU A CA 1
ATOM 1990 C C . GLU A 1 275 ? 5.058 -19.686 -2.236 1.00 95.44 275 GLU A C 1
ATOM 1992 O O . GLU A 1 275 ? 4.263 -20.628 -2.193 1.00 95.44 275 GLU A O 1
ATOM 1997 N N . ARG A 1 276 ? 5.412 -19.008 -1.132 1.00 93.44 276 ARG A N 1
ATOM 1998 C CA . ARG A 1 276 ? 4.851 -19.315 0.197 1.00 93.44 276 ARG A CA 1
ATOM 1999 C C . ARG A 1 276 ? 3.342 -19.087 0.260 1.00 93.44 276 ARG A C 1
ATOM 2001 O O . ARG A 1 276 ? 2.633 -19.925 0.809 1.00 93.44 276 ARG A O 1
ATOM 2008 N N . LYS A 1 277 ? 2.849 -17.974 -0.295 1.00 90.25 277 LYS A N 1
ATOM 2009 C CA . LYS A 1 277 ? 1.407 -17.665 -0.331 1.00 90.25 277 LYS A CA 1
ATOM 2010 C C . LYS A 1 277 ? 0.637 -18.692 -1.161 1.00 90.25 277 LYS A C 1
ATOM 2012 O O . LYS A 1 277 ? -0.408 -19.161 -0.725 1.00 90.25 277 LYS A O 1
ATOM 2017 N N . ARG A 1 278 ? 1.179 -19.088 -2.316 1.00 93.00 278 ARG A N 1
ATOM 2018 C CA . ARG A 1 278 ? 0.592 -20.113 -3.187 1.00 93.00 278 ARG A CA 1
ATOM 2019 C C . ARG A 1 278 ? 0.509 -21.475 -2.506 1.00 93.00 278 ARG A C 1
ATOM 2021 O O . ARG A 1 278 ? -0.498 -22.145 -2.659 1.00 93.00 278 ARG A O 1
ATOM 2028 N N . ALA A 1 279 ? 1.534 -21.871 -1.752 1.00 90.50 279 ALA A N 1
ATOM 2029 C CA . ALA A 1 279 ? 1.546 -23.147 -1.035 1.00 90.50 279 ALA A CA 1
ATOM 2030 C C . ALA A 1 279 ? 0.602 -23.192 0.184 1.00 90.50 279 ALA A C 1
ATOM 2032 O O . ALA A 1 279 ? 0.312 -24.274 0.685 1.00 90.50 279 ALA A O 1
ATOM 2033 N N . GLY A 1 280 ? 0.173 -22.030 0.688 1.00 84.38 280 GLY A N 1
ATOM 2034 C CA . GLY A 1 280 ? -0.764 -21.914 1.809 1.00 84.38 280 GLY A CA 1
ATOM 2035 C C . GLY A 1 280 ? -2.242 -21.818 1.411 1.00 84.38 280 GLY A C 1
ATOM 2036 O O . GLY A 1 280 ? -3.077 -21.746 2.312 1.00 84.38 280 GLY A O 1
ATOM 2037 N N . LYS A 1 281 ? -2.553 -21.778 0.107 1.00 60.56 281 LYS A N 1
ATOM 2038 C CA . LYS A 1 281 ? -3.916 -21.882 -0.440 1.00 60.56 281 LYS A CA 1
ATOM 2039 C C . LYS A 1 281 ? -4.303 -23.345 -0.639 1.00 60.56 281 LYS A C 1
ATOM 2041 O O . LYS A 1 281 ? -5.490 -23.652 -0.401 1.00 60.56 281 LYS A O 1
#

Foldseek 3Di:
DDDDDDDDDDDPPQAAWAKDWPDKDQFAQQLQWAEEEEFEEEPPVCRVCGQLLQVLLLVLQVVQFPHNHRHYPVCCVVDQGQKYWFKYFPDWDAQPPDPGGQNLKIKTWIKIWMATSPPRATRIIIIMIIMFRSDDDPPDDRVSSSSNNRSNVSNVSNNVSNRNPNHDHPDPPPPQPPPDDPDDPDPLVVLLVQLVVLQVQLSVCVSNVVLVSSLVSLVVSCVSDLALSSLQSNLVSCVSVLVLVSSLVSLVSSVVRDDDPVSVVSSVSSNVVSVVVVVVD